Protein AF-A0A016WBT5-F1 (afdb_monomer_lite)

Secondary structure (DSSP, 8-state):
--EEEEE-----TT-TTS-----EEEE--HHHHTTS-GGGGGGGSTTGGGGHHHHHHHHHS--TT-EEEEES-SSTHHHHHHHHTT-SEEEEE-SSEEEE-S-SSEEEE-HHHH-TTHHHH-----TTHHHHHHHHHHHHSPTT-EEEEEEEESS-EEETTTEEEE-HHHHHHHTTTEEEEEEE-TT-SSPPPP-GGGGS---TT---EEEEEEEE-

Organism: NCBI:txid53326

Radius of gyration: 16.95 Å; chains: 1; bounding box: 44×34×42 Å

InterPro domains:
  IPR004951 Protein of unknown function DUF268, Caenorhabditis species [PF03269] (120-216)

pLDDT: mean 82.85, std 17.26, range [31.61, 97.06]

Structure (mmCIF, N/CA/C/O backbone):
data_AF-A0A016WBT5-F1
#
_entry.id   AF-A0A016WBT5-F1
#
loop_
_atom_site.group_PDB
_atom_site.id
_atom_site.type_symbol
_atom_site.label_atom_id
_atom_site.label_alt_id
_atom_site.label_comp_id
_atom_site.label_asym_id
_atom_site.label_entity_id
_atom_site.label_seq_id
_atom_site.pdbx_PDB_ins_code
_atom_site.Cartn_x
_atom_site.Cartn_y
_atom_site.Cartn_z
_atom_site.occupancy
_atom_site.B_iso_or_equiv
_atom_site.auth_seq_id
_atom_site.auth_comp_id
_atom_site.auth_asym_id
_atom_site.auth_atom_id
_atom_site.pdbx_PDB_model_num
ATOM 1 N N . MET A 1 1 ? -7.617 -15.672 12.826 1.00 33.41 1 MET A N 1
ATOM 2 C CA . MET A 1 1 ? -7.181 -14.258 12.904 1.00 33.41 1 MET A CA 1
ATOM 3 C C . MET A 1 1 ? -6.591 -13.924 11.559 1.00 33.41 1 MET A C 1
ATOM 5 O O . MET A 1 1 ? -5.437 -14.266 11.302 1.00 33.41 1 MET A O 1
ATOM 9 N N . ASP A 1 2 ? -7.438 -13.381 10.701 1.00 33.31 2 ASP A N 1
ATOM 10 C CA . ASP A 1 2 ? -7.145 -13.107 9.302 1.00 33.31 2 ASP A CA 1
ATOM 11 C C . ASP A 1 2 ? -6.428 -11.763 9.245 1.00 33.31 2 ASP A C 1
ATOM 13 O O . ASP A 1 2 ? -6.972 -10.735 9.650 1.00 33.31 2 ASP A O 1
ATOM 17 N N . SER A 1 3 ? -5.149 -11.815 8.884 1.00 32.84 3 SER A N 1
ATOM 18 C CA . SER A 1 3 ? -4.259 -10.661 8.881 1.00 32.84 3 SER A CA 1
ATOM 19 C C . SER A 1 3 ? -3.961 -10.261 7.443 1.00 32.84 3 SER A C 1
ATOM 21 O O . SER A 1 3 ? -3.312 -11.038 6.745 1.00 32.84 3 SER A O 1
ATOM 23 N N . SER A 1 4 ? -4.409 -9.082 7.018 1.00 36.75 4 SER A N 1
ATOM 24 C CA . SER A 1 4 ? -4.160 -8.529 5.678 1.00 36.75 4 SER A CA 1
ATOM 25 C C . SER A 1 4 ? -3.314 -7.270 5.808 1.00 36.75 4 SER A C 1
ATOM 27 O O . SER A 1 4 ? -3.677 -6.361 6.547 1.00 36.75 4 SER A O 1
ATOM 29 N N . ILE A 1 5 ? -2.175 -7.200 5.124 1.00 45.28 5 ILE A N 1
ATOM 30 C CA . ILE A 1 5 ? -1.278 -6.037 5.201 1.00 45.28 5 ILE A CA 1
ATOM 31 C C . ILE A 1 5 ? -1.629 -5.088 4.057 1.00 45.28 5 ILE A C 1
ATOM 33 O O . ILE A 1 5 ? -1.684 -5.484 2.896 1.00 45.28 5 ILE A O 1
ATOM 37 N N . ILE A 1 6 ? -1.858 -3.818 4.370 1.00 44.19 6 ILE A N 1
ATOM 38 C CA . ILE A 1 6 ? -2.099 -2.772 3.378 1.00 44.19 6 ILE A CA 1
ATOM 39 C C . ILE A 1 6 ? -0.834 -1.912 3.348 1.00 44.19 6 ILE A C 1
ATOM 41 O O . ILE A 1 6 ? -0.659 -1.034 4.184 1.00 44.19 6 ILE A O 1
ATOM 45 N N . ASN A 1 7 ? 0.089 -2.166 2.417 1.00 40.62 7 ASN A N 1
ATOM 46 C CA . ASN A 1 7 ? 1.290 -1.344 2.260 1.00 40.62 7 ASN A CA 1
ATOM 47 C C . ASN A 1 7 ? 1.080 -0.319 1.148 1.00 40.62 7 ASN A C 1
ATOM 49 O O . ASN A 1 7 ? 1.121 -0.627 -0.043 1.00 40.62 7 ASN A O 1
ATOM 53 N N . ILE A 1 8 ? 0.918 0.941 1.532 1.00 40.56 8 ILE A N 1
ATOM 54 C CA . ILE A 1 8 ? 0.959 2.033 0.569 1.00 40.56 8 ILE A CA 1
ATOM 55 C C . ILE A 1 8 ? 2.270 2.777 0.747 1.00 40.56 8 ILE A C 1
ATOM 57 O O . ILE A 1 8 ? 2.375 3.741 1.489 1.00 40.56 8 ILE A O 1
ATOM 61 N N . ARG A 1 9 ? 3.231 2.299 -0.046 1.00 40.72 9 ARG A N 1
ATOM 62 C CA . ARG A 1 9 ? 4.474 2.942 -0.462 1.00 40.72 9 ARG A CA 1
ATOM 63 C C . ARG A 1 9 ? 5.504 3.199 0.646 1.00 40.72 9 ARG A C 1
ATOM 65 O O . ARG A 1 9 ? 5.318 3.973 1.574 1.00 40.72 9 ARG A O 1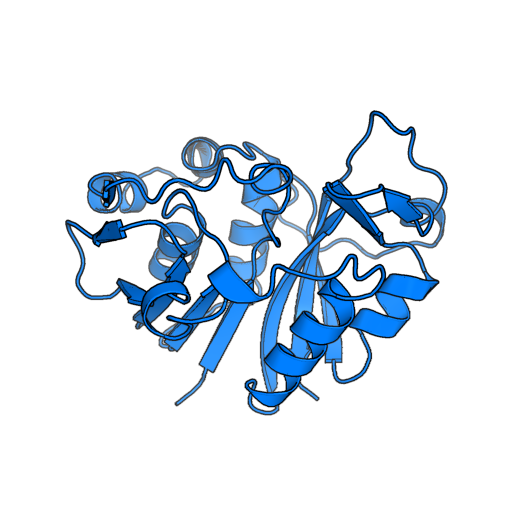
ATOM 72 N N . PHE A 1 10 ? 6.705 2.679 0.393 1.00 37.59 10 PHE A N 1
ATOM 73 C CA . PHE A 1 10 ? 7.953 3.131 1.004 1.00 37.59 10 PHE A CA 1
ATOM 74 C C . PHE A 1 10 ? 8.199 4.618 0.691 1.00 37.59 10 PHE A C 1
ATOM 76 O O . PHE A 1 10 ? 8.726 4.973 -0.367 1.00 37.59 10 PHE A O 1
ATOM 83 N N . LEU A 1 11 ? 7.810 5.501 1.608 1.00 32.09 11 LEU A N 1
ATOM 84 C CA . LEU A 1 11 ? 8.220 6.903 1.631 1.00 32.09 11 LEU A CA 1
ATOM 85 C C . LEU A 1 11 ? 9.720 6.977 1.959 1.00 32.09 11 LEU A C 1
ATOM 87 O O . LEU A 1 11 ? 10.092 7.054 3.119 1.00 32.09 11 LEU A O 1
ATOM 91 N N . PHE A 1 12 ? 10.594 6.965 0.948 1.00 31.61 12 PHE A N 1
ATOM 92 C CA . PHE A 1 12 ? 12.018 7.315 1.119 1.00 31.61 12 PHE A CA 1
ATOM 93 C C . PHE A 1 12 ? 12.337 8.768 0.734 1.00 31.61 12 PHE A C 1
ATOM 95 O O . PHE A 1 12 ? 13.410 9.270 1.057 1.00 31.61 12 PHE A O 1
ATOM 102 N N . GLN A 1 13 ? 11.400 9.492 0.106 1.00 31.97 13 GLN A N 1
ATOM 103 C CA . GLN A 1 13 ? 11.690 10.784 -0.533 1.00 31.97 13 GLN A CA 1
ATOM 104 C C . GLN A 1 13 ? 12.140 11.898 0.436 1.00 31.97 13 GLN A C 1
ATOM 106 O O . GLN A 1 13 ? 12.712 12.891 -0.005 1.00 31.97 13 GLN A O 1
ATOM 111 N N . LYS A 1 14 ? 11.912 11.748 1.747 1.00 35.94 14 LYS A N 1
ATOM 112 C CA . LYS A 1 14 ? 12.205 12.771 2.768 1.00 35.94 14 LYS A CA 1
ATOM 113 C C . LYS A 1 14 ? 13.377 12.422 3.695 1.00 35.94 14 LYS A C 1
ATOM 115 O O . LYS A 1 14 ? 13.725 13.232 4.547 1.00 35.94 14 LYS A O 1
ATOM 120 N N . TYR A 1 15 ? 13.975 11.236 3.541 1.00 45.47 15 TYR A N 1
ATOM 121 C CA . TYR A 1 15 ? 14.910 10.656 4.523 1.00 45.47 15 TYR A CA 1
ATOM 122 C C . TYR A 1 15 ? 16.354 10.532 4.018 1.00 45.47 15 TYR A C 1
ATOM 124 O O . TYR A 1 15 ? 17.194 9.943 4.688 1.00 45.47 15 TYR A O 1
ATOM 132 N N . SER A 1 16 ? 16.648 11.119 2.855 1.00 42.69 16 SER A N 1
ATOM 133 C CA . SER A 1 16 ? 17.923 11.007 2.133 1.00 42.69 16 SER A CA 1
ATOM 134 C C . SER A 1 16 ? 19.129 11.699 2.805 1.00 42.69 16 SER A C 1
ATOM 136 O O . SER A 1 16 ? 20.234 11.580 2.276 1.00 42.69 16 SER A O 1
ATOM 138 N N . ASP A 1 17 ? 18.976 12.453 3.900 1.00 42.41 17 ASP A N 1
ATOM 139 C CA . ASP A 1 17 ? 20.008 13.429 4.300 1.00 42.41 17 ASP A CA 1
ATOM 140 C C . ASP A 1 17 ? 20.138 13.736 5.808 1.00 42.41 17 ASP A C 1
ATOM 142 O O . ASP A 1 17 ? 20.423 14.873 6.180 1.00 42.41 17 ASP A O 1
ATOM 146 N N . ASN A 1 18 ? 19.984 12.755 6.710 1.00 47.97 18 ASN A N 1
ATOM 147 C CA . ASN A 1 18 ? 20.088 12.967 8.173 1.00 47.97 18 ASN A CA 1
ATOM 148 C C . ASN A 1 18 ? 19.086 14.003 8.749 1.00 47.97 18 ASN A C 1
ATOM 150 O O . ASN A 1 18 ? 19.176 14.366 9.921 1.00 47.97 18 ASN A O 1
ATOM 154 N N . ARG A 1 19 ? 18.088 14.458 7.973 1.00 44.72 19 ARG A N 1
ATOM 155 C CA . ARG A 1 19 ? 17.064 15.434 8.407 1.00 44.72 19 ARG A CA 1
ATOM 156 C C . ARG A 1 19 ? 15.806 14.809 9.007 1.00 44.72 19 ARG A C 1
ATOM 158 O O . ARG A 1 19 ? 14.854 15.531 9.311 1.00 44.72 19 ARG A O 1
ATOM 165 N N . ALA A 1 20 ? 15.781 13.489 9.186 1.00 53.72 20 ALA A N 1
ATOM 166 C CA . ALA A 1 20 ? 14.675 12.758 9.800 1.00 53.72 20 ALA A CA 1
ATOM 167 C C . ALA A 1 20 ? 14.592 13.050 11.311 1.00 53.72 20 ALA A C 1
ATOM 169 O O . ALA A 1 20 ? 14.925 12.222 12.157 1.00 53.72 20 ALA A O 1
ATOM 170 N N . VAL A 1 21 ? 14.187 14.266 11.667 1.00 62.44 21 VAL A N 1
ATOM 171 C CA . VAL A 1 21 ? 13.950 14.651 13.056 1.00 62.44 21 VAL A CA 1
ATOM 172 C C . VAL A 1 21 ? 12.563 14.157 13.437 1.00 62.44 21 VAL A C 1
ATOM 174 O O . VAL A 1 21 ? 11.581 14.491 12.769 1.00 62.44 21 VAL A O 1
ATOM 177 N N . ARG A 1 22 ? 12.486 13.350 14.502 1.00 69.44 22 ARG A N 1
ATOM 178 C CA . ARG A 1 22 ? 11.213 12.907 15.079 1.00 69.44 22 ARG A CA 1
ATOM 179 C C . ARG A 1 22 ? 10.402 14.148 15.438 1.00 69.44 22 ARG A C 1
ATOM 181 O O . ARG A 1 22 ? 10.891 15.025 16.148 1.00 69.44 22 ARG A O 1
ATOM 188 N N . LYS A 1 23 ? 9.183 14.230 14.916 1.00 79.19 23 LYS A N 1
ATOM 189 C CA . LYS A 1 23 ? 8.239 15.297 15.240 1.00 79.19 23 LYS A CA 1
ATOM 190 C C . LYS A 1 23 ? 7.003 14.668 15.870 1.00 79.19 23 LYS A C 1
ATOM 192 O O . LYS A 1 23 ? 6.533 13.658 15.343 1.00 79.19 23 LYS A O 1
ATOM 197 N N . PRO A 1 24 ? 6.488 15.245 16.965 1.00 86.44 24 PRO A N 1
ATOM 198 C CA . PRO A 1 24 ? 5.154 14.933 17.439 1.00 86.44 24 PRO A CA 1
ATOM 199 C C . PRO A 1 24 ? 4.124 15.289 16.369 1.00 86.44 24 PRO A C 1
ATOM 201 O O . PRO A 1 24 ? 4.094 16.421 15.880 1.00 86.44 24 PRO A O 1
ATOM 204 N N . VAL A 1 25 ? 3.294 14.319 16.003 1.00 91.06 25 VAL A N 1
ATOM 205 C CA . VAL A 1 25 ? 2.180 14.480 15.068 1.00 91.06 25 VAL A CA 1
ATOM 206 C C . VAL A 1 25 ? 0.915 13.982 15.747 1.00 91.06 25 VAL A C 1
ATOM 208 O O . VAL A 1 25 ? 0.902 12.926 16.373 1.00 91.06 25 VAL A O 1
ATOM 211 N N . VAL A 1 26 ? -0.167 14.744 15.627 1.00 94.38 26 VAL A N 1
ATOM 212 C CA . VAL A 1 26 ? -1.484 14.343 16.127 1.00 94.38 26 VAL A CA 1
ATOM 213 C C . VAL A 1 26 ? -2.383 14.059 14.933 1.00 94.38 26 VAL A C 1
ATOM 215 O O . VAL A 1 26 ? -2.440 14.850 13.994 1.00 94.38 26 VAL A O 1
ATOM 218 N N . TRP A 1 27 ? -3.056 12.915 14.964 1.00 95.56 27 TRP A N 1
ATOM 219 C CA . TRP A 1 27 ? -4.081 12.534 14.002 1.00 95.56 27 TRP A CA 1
ATOM 220 C C . TRP A 1 27 ? -5.460 12.715 14.636 1.00 95.56 27 TRP A C 1
ATOM 222 O O . TRP A 1 27 ? -5.959 11.811 15.304 1.00 95.56 27 TRP A O 1
ATOM 232 N N . ASP A 1 28 ? -6.065 13.883 14.442 1.00 96.12 28 ASP A N 1
ATOM 233 C CA . ASP A 1 28 ? -7.385 14.272 14.962 1.00 96.12 28 ASP A CA 1
ATOM 234 C C . ASP A 1 28 ? -8.480 14.341 13.881 1.00 96.12 28 ASP A C 1
ATOM 236 O O . ASP A 1 28 ? -9.671 14.400 14.183 1.00 96.12 28 ASP A O 1
ATOM 240 N N . GLN A 1 29 ? -8.094 14.229 12.612 1.00 95.88 29 GLN A N 1
ATOM 241 C CA . GLN A 1 29 ? -8.972 14.293 11.446 1.00 95.88 29 GLN A CA 1
ATOM 242 C C . GLN A 1 29 ? -9.756 13.001 11.146 1.00 95.88 29 GLN A C 1
ATOM 244 O O . GLN A 1 29 ? -10.642 13.011 10.292 1.00 95.88 29 GLN A O 1
ATOM 249 N N . ILE A 1 30 ? -9.452 11.885 11.821 1.00 96.38 30 ILE A N 1
ATOM 250 C CA . ILE A 1 30 ? -9.999 10.550 11.503 1.00 96.38 30 ILE A CA 1
ATOM 251 C C . ILE A 1 30 ? -11.530 10.542 11.571 1.00 96.38 30 ILE A C 1
ATOM 253 O O . ILE A 1 30 ? -12.182 10.103 10.626 1.00 96.38 30 ILE A O 1
ATOM 257 N N . THR A 1 31 ? -12.110 11.069 12.653 1.00 96.38 31 THR A N 1
ATOM 258 C CA . THR A 1 31 ? -13.568 11.088 12.865 1.00 96.38 31 THR A CA 1
ATOM 259 C C . THR A 1 31 ? -14.310 11.824 11.752 1.00 96.38 31 THR A C 1
ATOM 261 O O . THR A 1 31 ? -15.389 11.396 11.340 1.00 96.38 31 THR A O 1
ATOM 264 N N . GLU A 1 32 ? -13.736 12.912 11.241 1.00 96.56 32 GLU A N 1
ATOM 265 C CA . GLU A 1 32 ? -14.329 13.679 10.146 1.00 96.56 32 GLU A CA 1
ATOM 266 C C . GLU A 1 32 ? -14.113 12.989 8.798 1.00 96.56 32 GLU A C 1
ATOM 268 O O . GLU A 1 32 ? -15.039 12.895 7.993 1.00 96.56 32 GLU A O 1
ATOM 273 N N . TRP A 1 33 ? -12.935 12.409 8.568 1.00 97.06 33 TRP A N 1
ATOM 274 C CA . TRP A 1 33 ? -12.636 11.669 7.342 1.00 97.06 33 TRP A CA 1
ATOM 275 C C . TRP A 1 33 ? -13.488 10.406 7.174 1.00 97.06 33 TRP A C 1
ATOM 277 O O . TRP A 1 33 ? -13.871 10.078 6.050 1.00 97.06 33 TRP A O 1
ATOM 287 N N . MET A 1 34 ? -13.883 9.752 8.271 1.00 96.69 34 MET A N 1
ATOM 288 C CA . MET A 1 34 ? -14.850 8.646 8.247 1.00 96.69 34 MET A CA 1
ATOM 289 C C . MET A 1 34 ? -16.217 9.058 7.671 1.00 96.69 34 MET A C 1
ATOM 291 O O . MET A 1 34 ? -16.920 8.220 7.105 1.00 96.69 34 MET A O 1
ATOM 295 N N . LYS A 1 35 ? -16.590 10.341 7.777 1.00 96.44 35 LYS A N 1
ATOM 296 C CA . LYS A 1 35 ? -17.874 10.890 7.305 1.00 96.44 35 LYS A CA 1
ATOM 297 C C . LYS A 1 35 ? -17.803 11.467 5.889 1.00 96.44 35 LYS A C 1
ATOM 299 O O . LYS A 1 35 ? -18.842 11.817 5.329 1.00 96.44 35 LYS A O 1
ATOM 304 N N . VAL A 1 36 ? -16.611 11.588 5.299 1.00 96.56 36 VAL A N 1
ATOM 305 C CA . VAL A 1 36 ? -16.434 12.187 3.967 1.00 96.56 36 VAL A CA 1
ATOM 306 C C . VAL A 1 36 ? -17.219 11.378 2.921 1.00 96.56 36 VAL A C 1
ATOM 308 O O . VAL A 1 36 ? -16.997 10.168 2.791 1.00 96.56 36 VAL A O 1
ATOM 311 N N . PRO A 1 37 ? -18.123 12.005 2.142 1.00 95.75 37 PRO A N 1
ATOM 312 C CA . PRO A 1 37 ? -18.835 11.319 1.068 1.00 95.75 37 PRO A CA 1
ATOM 313 C C . PRO A 1 37 ? -17.863 10.708 0.057 1.00 95.75 37 PRO A C 1
ATOM 315 O O . PRO A 1 37 ? -16.847 11.322 -0.259 1.00 95.75 37 PRO A O 1
ATOM 318 N N . GLU A 1 38 ? -18.190 9.539 -0.495 1.00 91.25 38 GLU A N 1
ATOM 319 C CA . GLU A 1 38 ? -17.314 8.796 -1.419 1.00 91.25 38 GLU A CA 1
ATOM 320 C C . GLU A 1 38 ? -16.821 9.647 -2.600 1.00 91.25 38 GLU A C 1
ATOM 322 O O . GLU A 1 38 ? -15.630 9.661 -2.897 1.00 91.25 38 GLU A O 1
ATOM 327 N N . ARG A 1 39 ? -17.698 10.483 -3.177 1.00 91.12 39 ARG A N 1
ATOM 328 C CA . ARG A 1 39 ? -17.356 11.435 -4.254 1.00 91.12 39 ARG A CA 1
ATOM 329 C C . ARG A 1 39 ? -16.229 12.426 -3.920 1.00 91.12 39 ARG A C 1
ATOM 331 O O . ARG A 1 39 ? -15.639 12.995 -4.827 1.00 91.12 39 ARG A O 1
ATOM 338 N N . ASN A 1 40 ? -15.961 12.654 -2.634 1.00 94.31 40 ASN A N 1
ATOM 339 C CA . ASN A 1 40 ? -14.951 13.588 -2.136 1.00 94.31 40 ASN A CA 1
ATOM 340 C C . ASN A 1 40 ? -13.781 12.861 -1.457 1.00 94.31 40 ASN A C 1
ATOM 342 O O . ASN A 1 40 ? -12.910 13.511 -0.879 1.00 94.31 40 ASN A O 1
ATOM 346 N N . LEU A 1 41 ? -13.743 11.528 -1.490 1.00 93.06 41 LEU A N 1
ATOM 347 C CA . LEU A 1 41 ? -12.780 10.751 -0.719 1.00 93.06 41 LEU A CA 1
ATOM 348 C C . LEU A 1 41 ? -11.336 10.945 -1.195 1.00 93.06 41 LEU A C 1
ATOM 350 O O . LEU A 1 41 ? -10.420 10.895 -0.388 1.00 93.06 41 LEU A O 1
ATOM 354 N N . SER A 1 42 ? -11.115 11.302 -2.458 1.00 93.19 42 SER A N 1
ATOM 355 C CA . SER A 1 42 ? -9.784 11.665 -2.962 1.00 93.19 42 SER A CA 1
ATOM 356 C C . SER A 1 42 ? -9.145 12.844 -2.208 1.00 93.19 42 SER A C 1
ATOM 358 O O . SER A 1 42 ? -7.928 12.996 -2.225 1.00 93.19 42 SER A O 1
ATOM 360 N N . SER A 1 43 ? -9.940 13.684 -1.532 1.00 93.81 43 SER A N 1
ATOM 361 C CA . SER A 1 43 ? -9.453 14.881 -0.831 1.00 93.81 43 SER A CA 1
ATOM 362 C C . SER A 1 43 ? -8.735 14.602 0.494 1.00 93.81 43 SER A C 1
ATOM 364 O O . SER A 1 43 ? -8.012 15.472 0.977 1.00 93.81 43 SER A O 1
ATOM 366 N N . ILE A 1 44 ? -8.898 13.409 1.083 1.00 92.88 44 ILE A N 1
ATOM 367 C CA . ILE A 1 44 ? -8.235 13.068 2.356 1.00 92.88 44 ILE A CA 1
ATOM 368 C C . ILE A 1 44 ? -6.768 12.656 2.162 1.00 92.88 44 ILE A C 1
ATOM 370 O O . ILE A 1 44 ? -5.988 12.662 3.112 1.00 92.88 44 ILE A O 1
ATOM 374 N N . SER A 1 45 ? -6.381 12.305 0.934 1.00 90.19 45 SER A N 1
ATOM 375 C CA . SER A 1 45 ? -5.030 11.871 0.591 1.00 90.19 45 SER A CA 1
ATOM 376 C C . SER A 1 45 ? -4.280 12.958 -0.168 1.00 90.19 45 SER A C 1
ATOM 378 O O . SER A 1 45 ? -4.818 13.596 -1.071 1.00 90.19 45 SER A O 1
ATOM 380 N N . HIS A 1 46 ? -2.992 13.125 0.131 1.00 85.12 46 HIS A N 1
ATOM 381 C CA . HIS A 1 46 ? -2.112 13.991 -0.660 1.00 85.12 46 HIS A CA 1
ATOM 382 C C . HIS A 1 46 ? -1.805 13.427 -2.056 1.00 85.12 46 HIS A C 1
ATOM 384 O O . HIS A 1 46 ? -1.246 14.149 -2.875 1.00 85.12 46 HIS A O 1
ATOM 390 N N . TYR A 1 47 ? -2.198 12.179 -2.345 1.00 81.75 47 TYR A N 1
ATOM 391 C CA . TYR A 1 47 ? -2.150 11.589 -3.689 1.00 81.75 47 TYR A CA 1
ATOM 392 C C . TYR A 1 47 ? -3.388 11.916 -4.541 1.00 81.75 47 TYR A C 1
ATOM 394 O O . TYR A 1 47 ? -3.459 11.525 -5.705 1.00 81.75 47 TYR A O 1
ATOM 402 N N . GLY A 1 48 ? -4.371 12.641 -3.994 1.00 87.19 48 GLY A N 1
ATOM 403 C CA . GLY A 1 48 ? -5.540 13.092 -4.742 1.00 87.19 48 GLY A CA 1
ATOM 404 C C . GLY A 1 48 ? -6.295 11.935 -5.397 1.00 87.19 48 GLY A C 1
ATOM 405 O O . GLY A 1 48 ? -6.714 10.992 -4.730 1.00 87.19 48 GLY A O 1
ATOM 406 N N . GLN A 1 49 ? -6.477 12.009 -6.717 1.00 87.56 49 GLN A N 1
ATOM 407 C CA . GLN A 1 49 ? -7.231 11.005 -7.474 1.00 87.56 49 GLN A CA 1
ATOM 408 C C . GLN A 1 49 ? -6.555 9.625 -7.486 1.00 87.56 49 GLN A C 1
ATOM 410 O O . GLN A 1 49 ? -7.257 8.620 -7.524 1.00 87.56 49 GLN A O 1
ATOM 415 N N . ASP A 1 50 ? -5.225 9.553 -7.383 1.00 86.00 50 ASP A N 1
ATOM 416 C CA . ASP A 1 50 ? -4.497 8.274 -7.378 1.00 86.00 50 ASP A CA 1
ATOM 417 C C . ASP A 1 50 ? -4.720 7.474 -6.091 1.00 86.00 50 ASP A C 1
ATOM 419 O O . ASP A 1 50 ? -4.648 6.246 -6.095 1.00 86.00 50 ASP A O 1
ATOM 423 N N . ALA A 1 51 ? -5.091 8.151 -5.002 1.00 88.06 51 ALA A N 1
ATOM 424 C CA . ALA A 1 51 ? -5.470 7.500 -3.752 1.00 88.06 51 ALA A CA 1
ATOM 425 C C . ALA A 1 51 ? -6.706 6.604 -3.902 1.00 88.06 51 ALA A C 1
ATOM 427 O O . ALA A 1 51 ? -6.886 5.660 -3.135 1.00 88.06 51 ALA A O 1
ATOM 428 N N . MET A 1 52 ? -7.563 6.886 -4.885 1.00 93.62 52 MET A N 1
ATOM 429 C CA . MET A 1 52 ? -8.820 6.164 -5.067 1.00 93.62 52 MET A CA 1
ATOM 430 C C . MET A 1 52 ? -8.617 4.737 -5.562 1.00 93.62 52 MET A C 1
ATOM 432 O O . MET A 1 52 ? -9.469 3.894 -5.300 1.00 93.62 52 MET A O 1
ATOM 436 N N . ALA A 1 53 ? -7.460 4.422 -6.149 1.00 94.06 53 ALA A N 1
ATOM 437 C CA . ALA A 1 53 ? -7.080 3.046 -6.444 1.00 94.06 53 ALA A CA 1
ATOM 438 C C . ALA A 1 53 ? -7.151 2.152 -5.191 1.00 94.06 53 ALA A C 1
ATOM 440 O O . ALA A 1 53 ? -7.576 1.005 -5.284 1.00 94.06 53 ALA A O 1
ATOM 441 N N . VAL A 1 54 ? -6.796 2.685 -4.015 1.00 94.38 54 VAL A N 1
ATOM 442 C CA . VAL A 1 54 ? -6.868 1.978 -2.724 1.00 94.38 54 VAL A CA 1
ATOM 443 C C . VAL A 1 54 ? -8.309 1.745 -2.311 1.00 94.38 54 VAL A C 1
ATOM 445 O O . VAL A 1 54 ? -8.665 0.634 -1.934 1.00 94.38 54 VAL A O 1
ATOM 448 N N . HIS A 1 55 ? -9.144 2.777 -2.415 1.00 94.56 55 HIS A N 1
ATOM 449 C CA . HIS A 1 55 ? -10.566 2.679 -2.104 1.00 94.56 55 HIS A CA 1
ATOM 450 C C . HIS A 1 55 ? -11.259 1.611 -2.958 1.00 94.56 55 HIS A C 1
ATOM 452 O O . HIS A 1 55 ? -11.912 0.728 -2.410 1.00 94.56 55 HIS A O 1
ATOM 458 N N . TYR A 1 56 ? -11.057 1.638 -4.276 1.00 96.62 56 TYR A N 1
ATOM 459 C CA . TYR A 1 56 ? -11.664 0.665 -5.186 1.00 96.62 56 TYR A CA 1
ATOM 460 C C . TYR A 1 56 ? -11.111 -0.750 -4.988 1.00 96.62 56 TYR A C 1
ATOM 462 O O . TYR A 1 56 ? -11.878 -1.709 -4.953 1.00 96.62 56 TYR A O 1
ATOM 470 N N . ALA A 1 57 ? -9.804 -0.890 -4.752 1.00 96.56 57 ALA A N 1
ATOM 471 C CA . ALA A 1 57 ? -9.221 -2.184 -4.413 1.00 96.56 57 ALA A CA 1
ATOM 472 C C . ALA A 1 57 ? -9.814 -2.769 -3.126 1.00 96.56 57 ALA A C 1
ATOM 474 O O . ALA A 1 57 ? -10.077 -3.964 -3.074 1.00 96.56 57 ALA A O 1
ATOM 475 N N . LEU A 1 58 ? -10.052 -1.943 -2.105 1.00 95.44 58 LEU A N 1
ATOM 476 C CA . LEU A 1 58 ? -10.697 -2.380 -0.869 1.00 95.44 58 LEU A CA 1
ATOM 477 C C . LEU A 1 58 ? -12.187 -2.691 -1.076 1.00 95.44 58 LEU A C 1
ATOM 479 O O . LEU A 1 58 ? -12.720 -3.559 -0.398 1.00 95.44 58 LEU A O 1
ATOM 483 N N . GLN A 1 59 ? -12.890 -2.023 -1.994 1.00 95.19 59 GLN A N 1
ATOM 484 C CA . GLN A 1 59 ? -14.277 -2.383 -2.318 1.00 95.19 59 GLN A CA 1
ATOM 485 C C . GLN A 1 59 ? -14.376 -3.781 -2.940 1.00 95.19 59 GLN A C 1
ATOM 487 O O . GLN A 1 59 ? -15.214 -4.573 -2.512 1.00 95.19 59 GLN A O 1
ATOM 492 N N . ASP A 1 60 ? -13.501 -4.096 -3.895 1.00 96.88 60 ASP A N 1
ATOM 493 C CA . ASP A 1 60 ? -13.510 -5.391 -4.586 1.00 96.88 60 ASP A CA 1
ATOM 494 C C . ASP A 1 60 ? -12.867 -6.512 -3.754 1.00 96.88 60 ASP A C 1
ATOM 496 O O . ASP A 1 60 ? -13.255 -7.679 -3.853 1.00 96.88 60 ASP A O 1
ATOM 500 N N . TYR A 1 61 ? -11.902 -6.162 -2.902 1.00 95.25 61 TYR A N 1
ATOM 501 C CA . TYR A 1 61 ? -11.195 -7.076 -2.011 1.00 95.25 61 TYR A CA 1
ATOM 502 C C . TYR A 1 61 ? -11.309 -6.578 -0.562 1.00 95.25 61 TYR A C 1
ATOM 504 O O . TYR A 1 61 ? -10.385 -5.978 -0.016 1.00 95.25 61 TYR A O 1
ATOM 512 N N . PRO A 1 62 ? -12.454 -6.789 0.100 1.00 91.81 62 PRO A N 1
ATOM 513 C CA . PRO A 1 62 ? -12.686 -6.172 1.391 1.00 91.81 62 PRO A CA 1
ATOM 514 C C . PRO A 1 62 ? -11.840 -6.761 2.517 1.00 91.81 62 PRO A C 1
ATOM 516 O O . PRO A 1 62 ? -11.534 -7.954 2.556 1.00 91.81 62 PRO A O 1
ATOM 519 N N . VAL A 1 63 ? -11.506 -5.907 3.485 1.00 91.00 63 VAL A N 1
ATOM 520 C CA . VAL A 1 63 ? -10.738 -6.255 4.698 1.00 91.00 63 VAL A CA 1
ATOM 521 C C . VAL A 1 63 ? -11.632 -6.348 5.937 1.00 91.00 63 VAL A C 1
ATOM 523 O O . VAL A 1 63 ? -11.206 -6.104 7.067 1.00 91.00 63 VAL A O 1
ATOM 526 N N . THR A 1 64 ? -12.902 -6.693 5.729 1.00 93.38 64 THR A N 1
ATOM 527 C CA . THR A 1 64 ? -13.917 -6.732 6.781 1.00 93.38 64 THR A CA 1
ATOM 528 C C . THR A 1 64 ? -13.525 -7.683 7.913 1.00 93.38 64 THR A C 1
ATOM 530 O O . THR A 1 64 ? -13.225 -8.854 7.692 1.00 93.38 64 THR A O 1
ATOM 533 N N . ASN A 1 65 ? -13.558 -7.172 9.144 1.00 93.12 65 ASN A N 1
ATOM 534 C CA . ASN A 1 65 ? -13.191 -7.859 10.382 1.00 93.12 65 ASN A CA 1
ATOM 535 C C . ASN A 1 65 ? -11.730 -8.366 10.437 1.00 93.12 65 ASN A C 1
ATOM 537 O O . ASN A 1 65 ? -11.390 -9.193 11.286 1.00 93.12 65 ASN A O 1
ATOM 541 N N . MET A 1 66 ? -10.857 -7.872 9.555 1.00 91.69 66 MET A N 1
ATOM 542 C CA . MET A 1 66 ? -9.440 -8.241 9.528 1.00 91.69 66 MET A CA 1
ATOM 543 C C . MET A 1 66 ? -8.600 -7.294 10.385 1.00 91.69 66 MET A C 1
ATOM 545 O O . MET A 1 66 ? -8.925 -6.113 10.531 1.00 91.69 66 MET A O 1
ATOM 549 N N . THR A 1 67 ? -7.498 -7.817 10.922 1.00 90.44 67 THR A N 1
ATOM 550 C CA . THR A 1 67 ? -6.440 -6.995 11.523 1.00 90.44 67 THR A CA 1
ATOM 551 C C . THR A 1 67 ? -5.377 -6.737 10.466 1.00 90.44 67 THR A C 1
ATOM 553 O O . THR A 1 67 ? -4.903 -7.677 9.832 1.00 90.44 67 THR A O 1
ATOM 556 N N . GLY A 1 68 ? -4.993 -5.484 10.260 1.00 88.88 68 GLY A N 1
ATOM 557 C CA . GLY A 1 68 ? -4.021 -5.127 9.236 1.00 88.88 68 GLY A CA 1
ATOM 558 C C . GLY A 1 68 ? -2.821 -4.362 9.748 1.00 88.88 68 GLY A C 1
ATOM 559 O O . GLY A 1 68 ? -2.797 -3.892 10.881 1.00 88.88 68 GLY A O 1
ATOM 560 N N . ILE A 1 69 ? -1.817 -4.248 8.885 1.00 90.81 69 ILE A N 1
ATOM 561 C CA . ILE A 1 69 ? -0.645 -3.400 9.105 1.00 90.81 69 ILE A CA 1
ATOM 562 C C . ILE A 1 69 ? -0.573 -2.399 7.954 1.00 90.81 69 ILE A C 1
ATOM 564 O O . ILE A 1 69 ? -0.691 -2.803 6.796 1.00 90.81 69 ILE A O 1
ATOM 568 N N . VAL A 1 70 ? -0.369 -1.123 8.275 1.00 90.50 70 VAL A N 1
ATOM 569 C CA . VAL A 1 70 ? -0.069 -0.042 7.334 1.00 90.50 70 VAL A CA 1
ATOM 570 C C . VAL A 1 70 ? 1.377 0.388 7.533 1.00 90.50 70 VAL A C 1
ATOM 572 O O . VAL A 1 70 ? 1.814 0.644 8.650 1.00 90.50 70 VAL A O 1
ATOM 575 N N . LEU A 1 71 ? 2.151 0.435 6.453 1.00 85.31 71 LEU A N 1
ATOM 576 C CA . LEU A 1 71 ? 3.574 0.772 6.504 1.00 85.31 71 LEU A CA 1
ATOM 577 C C . LEU A 1 71 ? 3.796 2.152 5.889 1.00 85.31 71 LEU A C 1
ATOM 579 O O . LEU A 1 71 ? 3.477 2.337 4.719 1.00 85.31 71 LEU A O 1
ATOM 583 N N . GLY A 1 72 ? 4.366 3.083 6.661 1.00 75.75 72 GLY A N 1
ATOM 584 C CA . GLY A 1 72 ? 4.765 4.406 6.177 1.00 75.75 72 GLY A CA 1
ATOM 585 C C . GLY A 1 72 ? 3.581 5.318 5.860 1.00 75.75 72 GLY A C 1
ATOM 586 O O . GLY A 1 72 ? 3.302 5.605 4.700 1.00 75.75 72 GLY A O 1
ATOM 587 N N . SER A 1 73 ? 2.898 5.810 6.893 1.00 81.88 73 SER A N 1
ATOM 588 C CA . SER A 1 73 ? 1.735 6.686 6.746 1.00 81.88 73 SER A CA 1
ATOM 589 C C . SER A 1 73 ? 1.992 8.012 7.464 1.00 81.88 73 SER A C 1
ATOM 591 O O . SER A 1 73 ? 2.013 8.064 8.688 1.00 81.88 73 SER A O 1
ATOM 593 N N . GLU A 1 74 ? 2.186 9.109 6.718 1.00 83.06 74 GLU A N 1
ATOM 594 C CA . GLU A 1 74 ? 2.316 10.459 7.311 1.00 83.06 74 GLU A CA 1
ATOM 595 C C . GLU A 1 74 ? 0.954 11.010 7.791 1.00 83.06 74 GLU A C 1
ATOM 597 O O . GLU A 1 74 ? 0.888 11.869 8.675 1.00 83.06 74 GLU A O 1
ATOM 602 N N . LYS A 1 75 ? -0.149 10.526 7.202 1.00 90.06 75 LYS A N 1
ATOM 603 C CA . LYS A 1 75 ? -1.539 10.904 7.500 1.00 90.06 75 LYS A CA 1
ATOM 604 C C . LYS A 1 75 ? -2.444 9.670 7.380 1.00 90.06 75 LYS A C 1
ATOM 606 O O . LYS A 1 75 ? -2.246 8.919 6.432 1.00 90.06 75 LYS A O 1
ATOM 611 N N . PRO A 1 76 ? -3.514 9.540 8.188 1.00 94.38 76 PRO A N 1
ATOM 612 C CA . PRO A 1 76 ? -4.322 8.326 8.332 1.00 94.38 76 PRO A CA 1
ATOM 613 C C . PRO A 1 76 ? -5.293 8.052 7.167 1.00 94.38 76 PRO A C 1
ATOM 615 O O . PRO A 1 76 ? -6.427 7.632 7.382 1.00 94.38 76 PRO A O 1
ATOM 618 N N . TRP A 1 77 ? -4.944 8.382 5.924 1.00 93.94 77 TRP A N 1
ATOM 619 C CA . TRP A 1 77 ? -5.897 8.297 4.812 1.00 93.94 77 TRP A CA 1
ATOM 620 C C . TRP A 1 77 ? -6.142 6.846 4.381 1.00 93.94 77 TRP A C 1
ATOM 622 O O . TRP A 1 77 ? -7.279 6.476 4.094 1.00 93.94 77 TRP A O 1
ATOM 632 N N . VAL A 1 78 ? -5.096 6.017 4.407 1.00 94.00 78 VAL A N 1
ATOM 633 C CA . VAL A 1 78 ? -5.177 4.571 4.162 1.00 94.00 78 VAL A CA 1
ATOM 634 C C . VAL A 1 78 ? -5.958 3.896 5.271 1.00 94.00 78 VAL A C 1
ATOM 636 O O . VAL A 1 78 ? -6.847 3.087 5.017 1.00 94.00 78 VAL A O 1
ATOM 639 N N . GLU A 1 79 ? -5.631 4.255 6.508 1.00 95.25 79 GLU A N 1
ATOM 640 C CA . GLU A 1 79 ? -6.249 3.716 7.701 1.00 95.25 79 GLU A CA 1
ATOM 641 C C . GLU A 1 79 ? -7.743 4.018 7.701 1.00 95.25 79 GLU A C 1
ATOM 643 O O . GLU A 1 79 ? -8.553 3.122 7.921 1.00 95.25 79 GLU A O 1
ATOM 648 N N . VAL A 1 80 ? -8.128 5.251 7.360 1.00 96.12 80 VAL A N 1
ATOM 649 C CA . VAL A 1 80 ? -9.535 5.618 7.183 1.00 96.12 80 VAL A CA 1
ATOM 650 C C . VAL A 1 80 ? -10.185 4.799 6.069 1.00 96.12 80 VAL A C 1
ATOM 652 O O . VAL A 1 80 ? -11.267 4.263 6.293 1.00 96.12 80 VAL A O 1
ATOM 655 N N . MET A 1 81 ? -9.564 4.654 4.893 1.00 95.06 81 MET A N 1
ATOM 656 C CA . MET A 1 81 ? -10.136 3.837 3.810 1.00 95.06 81 MET A CA 1
ATOM 657 C C . MET A 1 81 ? -10.359 2.380 4.246 1.00 95.06 81 MET A C 1
ATOM 659 O O . MET A 1 81 ? -11.427 1.822 3.998 1.00 95.06 81 MET A O 1
ATOM 663 N N . ALA A 1 82 ? -9.403 1.790 4.962 1.00 95.62 82 ALA A N 1
ATOM 664 C CA . ALA A 1 82 ? -9.501 0.431 5.484 1.00 95.62 82 ALA A CA 1
ATOM 665 C C . ALA A 1 82 ? -10.574 0.290 6.579 1.00 95.62 82 ALA A C 1
ATOM 667 O O . ALA A 1 82 ? -11.376 -0.644 6.531 1.00 95.62 82 ALA A O 1
ATOM 668 N N . LEU A 1 83 ? -10.658 1.232 7.527 1.00 95.94 83 LEU A N 1
ATOM 669 C CA . LEU A 1 83 ? -11.705 1.247 8.558 1.00 95.94 83 LEU A CA 1
ATOM 670 C C . LEU A 1 83 ? -13.103 1.405 7.948 1.00 95.94 83 LEU A C 1
ATOM 672 O O . LEU A 1 83 ? -14.032 0.710 8.352 1.00 95.94 83 LEU A O 1
ATOM 676 N N . ARG A 1 84 ? -13.265 2.271 6.939 1.00 95.12 84 ARG A N 1
ATOM 677 C CA . ARG A 1 84 ? -14.532 2.411 6.197 1.00 95.12 84 ARG A CA 1
ATOM 678 C C . ARG A 1 84 ? -14.926 1.132 5.463 1.00 95.12 84 ARG A C 1
ATOM 680 O O . ARG A 1 84 ? -16.111 0.903 5.250 1.00 95.12 84 ARG A O 1
ATOM 687 N N . ASN A 1 85 ? -13.946 0.305 5.111 1.00 94.38 85 ASN A N 1
ATOM 688 C CA . ASN A 1 85 ? -14.138 -1.004 4.500 1.00 94.38 85 ASN A CA 1
ATOM 689 C C . ASN A 1 85 ? -14.281 -2.149 5.538 1.00 94.38 85 ASN A C 1
ATOM 691 O O . ASN A 1 85 ? -14.352 -3.333 5.205 1.00 94.38 85 ASN A O 1
ATOM 695 N N . GLY A 1 86 ? -14.380 -1.798 6.823 1.00 94.44 86 GLY A N 1
ATOM 696 C CA . GLY A 1 86 ? -14.691 -2.728 7.902 1.00 94.44 86 GLY A CA 1
ATOM 697 C C . GLY A 1 86 ? -13.480 -3.400 8.541 1.00 94.44 86 GLY A C 1
ATOM 698 O O . GLY A 1 86 ? -13.672 -4.403 9.226 1.00 94.44 86 GLY A O 1
ATOM 699 N N . ALA A 1 87 ? -12.257 -2.893 8.342 1.00 95.19 87 ALA A N 1
ATOM 700 C CA . ALA A 1 87 ? -11.098 -3.353 9.110 1.00 95.19 87 ALA A CA 1
ATOM 701 C C . ALA A 1 87 ? -11.383 -3.270 10.618 1.00 95.19 87 ALA A C 1
ATOM 703 O O . ALA A 1 87 ? -11.909 -2.270 11.103 1.00 95.19 87 ALA A O 1
ATOM 704 N N . LYS A 1 88 ? -11.027 -4.325 11.356 1.00 95.12 88 LYS A N 1
ATOM 705 C CA . LYS A 1 88 ? -11.247 -4.410 12.807 1.00 95.12 88 LYS A CA 1
ATOM 706 C C . LYS A 1 88 ? -10.209 -3.607 13.583 1.00 95.12 88 LYS A C 1
ATOM 708 O O . LYS A 1 88 ? -10.524 -2.972 14.583 1.00 95.12 88 LYS A O 1
ATOM 713 N N . GLU A 1 89 ? -8.957 -3.718 13.158 1.00 95.19 89 GLU A N 1
ATOM 714 C CA . GLU A 1 89 ? -7.809 -3.113 13.823 1.00 95.19 89 GLU A CA 1
ATOM 715 C C . GLU A 1 89 ? -6.686 -2.911 12.808 1.00 95.19 89 GLU A C 1
ATOM 717 O O . GLU A 1 89 ? -6.487 -3.744 11.923 1.00 95.19 89 GLU A O 1
ATOM 722 N N . LEU A 1 90 ? -5.944 -1.817 12.930 1.00 94.06 90 LEU A N 1
ATOM 723 C CA . LEU A 1 90 ? -4.824 -1.480 12.065 1.00 94.06 90 LEU A CA 1
ATOM 724 C C . LEU A 1 90 ? -3.610 -1.104 12.909 1.00 94.06 90 LEU A C 1
ATOM 726 O O . LEU A 1 90 ? -3.707 -0.302 13.832 1.00 94.06 90 LEU A O 1
ATOM 730 N N . TRP A 1 91 ? -2.458 -1.652 12.550 1.00 92.06 91 TRP A N 1
ATOM 731 C CA . TRP A 1 91 ? -1.164 -1.274 13.098 1.00 92.06 91 TRP A CA 1
ATOM 732 C C . TRP A 1 91 ? -0.428 -0.414 12.084 1.00 92.06 91 TRP A C 1
ATOM 734 O O . TRP A 1 91 ? -0.061 -0.906 11.021 1.00 92.06 91 TRP A O 1
ATOM 744 N N . THR A 1 92 ? -0.181 0.850 12.393 1.00 91.06 92 THR A N 1
ATOM 745 C CA . THR A 1 92 ? 0.605 1.722 11.521 1.00 91.06 92 THR A CA 1
ATOM 746 C C . THR A 1 92 ? 2.049 1.763 11.997 1.00 91.06 92 THR A C 1
ATOM 748 O O . THR A 1 92 ? 2.329 2.162 13.127 1.00 91.06 92 THR A O 1
ATOM 751 N N . VAL A 1 93 ? 2.977 1.375 11.123 1.00 86.81 93 VAL A N 1
ATOM 752 C CA . VAL A 1 93 ? 4.418 1.509 11.350 1.00 86.81 93 VAL A CA 1
ATOM 753 C C . VAL A 1 93 ? 4.876 2.855 10.806 1.00 86.81 93 VAL A C 1
ATOM 755 O O . VAL A 1 93 ? 4.903 3.065 9.592 1.00 86.81 93 VAL A O 1
ATOM 758 N N . GLU A 1 94 ? 5.234 3.760 11.711 1.00 82.69 94 GLU A N 1
ATOM 759 C CA . GLU A 1 94 ? 5.609 5.141 11.400 1.00 82.69 94 GLU A CA 1
ATOM 760 C C . GLU A 1 94 ? 6.674 5.632 12.390 1.00 82.69 94 GLU A C 1
ATOM 762 O O . GLU A 1 94 ? 6.597 5.371 13.590 1.00 82.69 94 GLU A O 1
ATOM 767 N N . TYR A 1 95 ? 7.702 6.323 11.893 1.00 76.12 95 TYR A N 1
ATOM 768 C CA . TYR A 1 95 ? 8.845 6.748 12.711 1.00 76.12 95 TYR A CA 1
ATOM 769 C C . TYR A 1 95 ? 8.570 8.045 13.495 1.00 76.12 95 TYR A C 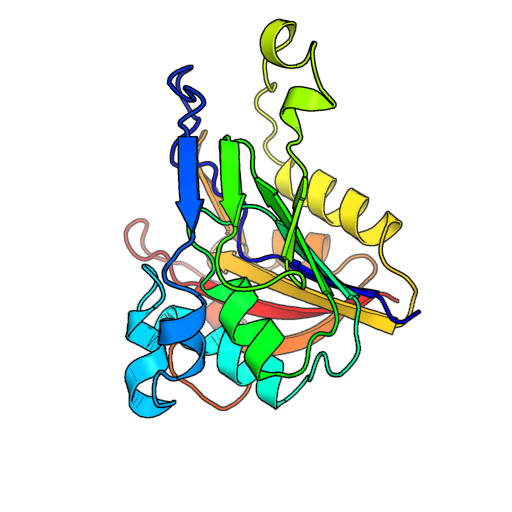1
ATOM 771 O O . TYR A 1 95 ? 9.256 8.323 14.485 1.00 76.12 95 TYR A O 1
ATOM 779 N N . GLN A 1 96 ? 7.592 8.853 13.074 1.00 82.06 96 GLN A N 1
ATOM 780 C CA . GLN A 1 96 ? 7.140 10.025 13.826 1.00 82.06 96 GLN A CA 1
ATOM 781 C C . GLN A 1 96 ? 6.496 9.631 15.161 1.00 82.06 96 GLN A C 1
ATOM 783 O O . GLN A 1 96 ? 6.063 8.500 15.381 1.00 82.06 96 GLN A O 1
ATOM 788 N N . GLU A 1 97 ? 6.475 10.573 16.104 1.00 85.69 97 GLU A N 1
ATOM 789 C CA . GLU A 1 97 ? 5.762 10.382 17.366 1.00 85.69 97 GLU A CA 1
ATOM 790 C C . GLU A 1 97 ? 4.283 10.687 17.148 1.00 85.69 97 GLU A C 1
ATOM 792 O O . GLU A 1 97 ? 3.831 11.819 17.318 1.00 85.69 97 GLU A O 1
ATOM 797 N N . THR A 1 98 ? 3.548 9.681 16.684 1.00 90.38 98 THR A N 1
ATOM 798 C CA . THR A 1 98 ? 2.167 9.851 16.238 1.00 90.38 98 THR A CA 1
ATOM 799 C C . THR A 1 98 ? 1.183 9.517 17.353 1.00 90.38 98 THR A C 1
ATOM 801 O O . THR A 1 98 ? 1.163 8.400 17.867 1.00 90.38 98 THR A O 1
ATOM 804 N N . LYS A 1 99 ? 0.317 10.474 17.695 1.00 93.44 99 LYS A N 1
ATOM 805 C CA . LYS A 1 99 ? -0.817 10.280 18.604 1.00 93.44 99 LYS A CA 1
ATOM 806 C C . LYS A 1 99 ? -2.119 10.213 17.814 1.00 93.44 99 LYS A C 1
ATOM 808 O O . LYS A 1 99 ? -2.495 11.179 17.152 1.00 93.44 99 LYS A O 1
ATOM 813 N N . VAL A 1 100 ? -2.837 9.103 17.944 1.00 95.69 100 VAL A N 1
ATOM 814 C CA . VAL A 1 100 ? -4.155 8.904 17.328 1.00 95.69 100 VAL A CA 1
ATOM 815 C C . VAL A 1 100 ? -5.249 9.448 18.245 1.00 95.69 100 VAL A C 1
ATOM 817 O O . VAL A 1 100 ? -5.244 9.193 19.449 1.00 95.69 100 VAL A O 1
ATOM 820 N N . VAL A 1 101 ? -6.194 10.201 17.682 1.00 95.19 101 VAL A N 1
ATOM 821 C CA . VAL A 1 101 ? -7.361 10.744 18.385 1.00 95.19 101 VAL A CA 1
ATOM 822 C C . VAL A 1 101 ? -8.637 10.333 17.646 1.00 95.19 101 VAL A C 1
ATOM 824 O O . VAL A 1 101 ? -8.691 10.311 16.419 1.00 95.19 101 VAL A O 1
ATOM 827 N N . GLY A 1 102 ? -9.686 9.999 18.403 1.00 92.38 102 GLY A N 1
ATOM 828 C CA . GLY A 1 102 ? -11.013 9.682 17.859 1.00 92.38 102 GLY A CA 1
ATOM 829 C C . GLY A 1 102 ? -11.263 8.204 17.539 1.00 92.38 102 GLY A C 1
ATOM 830 O O . GLY A 1 102 ? -12.389 7.846 17.208 1.00 92.38 102 GLY A O 1
ATOM 831 N N . THR A 1 103 ? -10.264 7.326 17.674 1.00 94.12 103 THR A N 1
ATOM 832 C CA . THR A 1 103 ? -10.435 5.873 17.519 1.00 94.12 103 THR A CA 1
ATOM 833 C C . THR A 1 103 ? -9.401 5.096 18.332 1.00 94.12 103 THR A C 1
ATOM 835 O O . THR A 1 103 ? -8.273 5.554 18.491 1.00 94.12 103 THR A O 1
ATOM 838 N N . ASN A 1 104 ? -9.780 3.899 18.789 1.00 95.38 104 ASN A N 1
ATOM 839 C CA . ASN A 1 104 ? -8.877 2.919 19.409 1.00 95.38 104 ASN A CA 1
ATOM 840 C C . ASN A 1 104 ? -8.543 1.753 18.460 1.00 95.38 104 ASN A C 1
ATOM 842 O O . ASN A 1 104 ? -7.871 0.812 18.859 1.00 95.38 104 ASN A O 1
ATOM 846 N N . GLN A 1 105 ? -9.041 1.790 17.218 1.00 95.88 105 GLN A N 1
ATOM 847 C CA . GLN A 1 105 ? -8.820 0.735 16.220 1.00 95.88 105 GLN A CA 1
ATOM 848 C C . GLN A 1 105 ? -7.491 0.897 15.469 1.00 95.88 105 GLN A C 1
ATOM 850 O O . GLN A 1 105 ? -7.145 0.032 14.674 1.00 95.88 105 GLN A O 1
ATOM 855 N N . ILE A 1 106 ? -6.768 2.004 15.673 1.00 95.50 106 ILE A N 1
ATOM 856 C CA . ILE A 1 106 ? -5.456 2.244 15.064 1.00 95.50 106 ILE A CA 1
ATOM 857 C C . ILE A 1 106 ? -4.416 2.291 16.176 1.00 95.50 106 ILE A C 1
ATOM 859 O O . ILE A 1 106 ? -4.508 3.117 17.085 1.00 95.50 106 ILE A O 1
ATOM 863 N N . LEU A 1 107 ? -3.420 1.421 16.073 1.00 93.56 107 LEU A N 1
ATOM 864 C CA . LEU A 1 107 ? -2.275 1.338 16.967 1.00 93.56 107 LEU A CA 1
ATOM 865 C C . LEU A 1 107 ? -1.027 1.782 16.207 1.00 93.56 107 LEU A C 1
ATOM 867 O O . LEU A 1 107 ? -0.817 1.381 15.066 1.00 93.56 107 LEU A O 1
ATOM 871 N N . ILE A 1 108 ? -0.198 2.619 16.826 1.00 91.06 108 ILE A N 1
ATOM 872 C CA . ILE A 1 108 ? 1.053 3.083 16.220 1.00 91.06 108 ILE A CA 1
ATOM 873 C C . ILE A 1 108 ? 2.203 2.240 16.759 1.00 91.06 108 ILE A C 1
ATOM 875 O O . ILE A 1 108 ? 2.368 2.112 17.971 1.00 91.06 108 ILE A O 1
ATOM 879 N N . PHE A 1 109 ? 3.022 1.704 15.859 1.00 85.69 109 PHE A N 1
ATOM 880 C CA . PHE A 1 109 ? 4.298 1.085 16.185 1.00 85.69 109 PHE A CA 1
ATOM 881 C C . PHE A 1 109 ? 5.432 1.972 15.674 1.00 85.69 109 PHE A C 1
ATOM 883 O O . PHE A 1 109 ? 5.542 2.215 14.471 1.00 85.69 109 PHE A O 1
ATOM 890 N N . ASN A 1 110 ? 6.287 2.447 16.581 1.00 80.44 110 ASN A N 1
ATOM 891 C CA . ASN A 1 110 ? 7.441 3.252 16.208 1.00 80.44 110 ASN A CA 1
ATOM 892 C C . ASN A 1 110 ? 8.681 2.357 16.025 1.00 80.44 110 ASN A C 1
ATOM 894 O O . ASN A 1 110 ? 9.221 1.844 17.007 1.00 80.44 110 ASN A O 1
ATOM 898 N N . PRO A 1 111 ? 9.183 2.171 14.790 1.00 71.81 111 PRO A N 1
ATOM 899 C CA . PRO A 1 111 ? 10.308 1.278 14.550 1.00 71.81 111 PRO A CA 1
ATOM 900 C C . PRO A 1 111 ? 11.631 1.818 15.110 1.00 71.81 111 PRO A C 1
ATOM 902 O O . PRO A 1 111 ? 12.533 1.025 15.355 1.00 71.81 111 PRO A O 1
ATOM 905 N N . ILE A 1 112 ? 11.770 3.133 15.344 1.00 67.62 112 ILE A N 1
ATOM 906 C CA . ILE A 1 112 ? 12.991 3.708 15.938 1.00 67.62 112 ILE A CA 1
ATOM 907 C C . ILE A 1 112 ? 13.095 3.336 17.418 1.00 67.62 112 ILE A C 1
ATOM 909 O O . ILE A 1 112 ? 14.194 3.056 17.883 1.00 67.62 112 ILE A O 1
ATOM 913 N N . GLU A 1 113 ? 11.973 3.298 18.139 1.00 63.59 113 GLU A N 1
ATOM 914 C CA . GLU A 1 113 ? 11.948 2.838 19.537 1.00 63.59 113 GLU A CA 1
ATOM 915 C C . GLU A 1 113 ? 12.357 1.366 19.650 1.00 63.59 113 GLU A C 1
ATOM 917 O O . GLU A 1 113 ? 13.003 0.975 20.611 1.00 63.59 113 GLU A O 1
ATOM 922 N N . PHE A 1 114 ? 12.045 0.553 18.638 1.00 61.34 114 PHE A N 1
ATOM 923 C CA . PHE A 1 114 ? 12.502 -0.834 18.570 1.00 61.34 114 PHE A CA 1
ATOM 924 C C . PHE A 1 114 ? 13.968 -0.959 18.123 1.00 61.34 114 PHE A C 1
ATOM 926 O O . PHE A 1 114 ? 14.694 -1.851 18.559 1.00 61.34 114 PHE A O 1
ATOM 933 N N . ALA A 1 115 ? 14.416 -0.067 17.240 1.00 62.75 115 ALA A N 1
ATOM 934 C CA . ALA A 1 115 ? 15.738 -0.087 16.633 1.00 62.75 115 ALA A CA 1
ATOM 935 C C . ALA A 1 115 ? 16.652 0.991 17.237 1.00 62.75 115 ALA A C 1
ATOM 937 O O . ALA A 1 115 ? 17.280 1.748 16.494 1.00 62.75 115 ALA A O 1
ATOM 938 N N . GLU A 1 116 ? 16.758 1.047 18.571 1.00 57.16 116 GLU A N 1
ATOM 939 C CA . GLU A 1 116 ? 17.475 2.096 19.329 1.00 57.16 116 GLU A CA 1
ATOM 940 C C . GLU A 1 116 ? 18.923 2.344 18.852 1.00 57.16 116 GLU A C 1
ATOM 942 O O . GLU A 1 116 ? 19.482 3.414 19.078 1.00 57.16 116 GLU A O 1
ATOM 947 N N . ARG A 1 117 ? 19.514 1.393 18.115 1.00 52.41 117 ARG A N 1
ATOM 948 C CA . ARG A 1 117 ? 20.875 1.460 17.559 1.00 52.41 117 ARG A CA 1
ATOM 949 C C . ARG A 1 117 ? 20.963 1.721 16.052 1.00 52.41 117 ARG A C 1
ATOM 951 O O . ARG A 1 117 ? 22.060 1.880 15.534 1.00 52.41 117 ARG A O 1
ATOM 958 N N . TRP A 1 118 ? 19.853 1.794 15.314 1.00 52.56 118 TRP A N 1
ATOM 959 C CA . TRP A 1 118 ? 19.874 1.965 13.848 1.00 52.56 118 TRP A CA 1
ATOM 960 C C . TRP A 1 118 ? 20.564 3.261 13.406 1.00 52.56 118 TRP A C 1
ATOM 962 O O . TRP A 1 118 ? 21.273 3.292 12.401 1.00 52.56 118 TRP A O 1
ATOM 972 N N . LYS A 1 119 ? 20.414 4.328 14.200 1.00 51.44 119 LYS A N 1
ATOM 973 C CA . LYS A 1 119 ? 21.062 5.624 13.948 1.00 51.44 119 LYS A CA 1
ATOM 974 C C . LYS A 1 119 ? 22.593 5.550 13.965 1.00 51.44 119 LYS A C 1
ATOM 976 O O . LYS A 1 119 ? 23.226 6.413 13.370 1.00 51.44 119 LYS A O 1
ATOM 981 N N . GLU A 1 120 ? 23.178 4.544 14.618 1.00 53.34 120 GLU A N 1
ATOM 982 C CA . GLU A 1 120 ? 24.634 4.362 14.704 1.00 53.34 120 GLU A CA 1
ATOM 983 C C . GLU A 1 120 ? 25.225 3.729 13.438 1.00 53.34 120 GLU A C 1
ATOM 985 O O . GLU A 1 120 ? 26.404 3.922 13.153 1.00 53.34 120 GLU A O 1
ATOM 990 N N . TYR A 1 121 ? 24.419 2.991 12.668 1.00 52.06 121 TYR A N 1
ATOM 991 C CA . TYR A 1 121 ? 24.896 2.207 11.525 1.00 52.06 121 TYR A CA 1
ATOM 992 C C . TYR A 1 121 ? 24.604 2.857 10.170 1.00 52.06 121 TYR A C 1
ATOM 994 O O . TYR A 1 121 ? 25.287 2.550 9.192 1.00 52.06 121 TYR A O 1
ATOM 1002 N N . GLY A 1 122 ? 23.632 3.775 10.116 1.00 55.06 122 GLY A N 1
ATOM 1003 C CA . GLY A 1 122 ? 23.087 4.269 8.853 1.00 55.06 122 GLY A CA 1
ATOM 1004 C C . GLY A 1 122 ? 22.414 3.147 8.054 1.00 55.06 122 GLY A C 1
ATOM 1005 O O . GLY A 1 122 ? 22.616 1.962 8.315 1.00 55.06 122 GLY A O 1
ATOM 1006 N N . ASP A 1 123 ? 21.593 3.511 7.071 1.00 61.94 123 ASP A N 1
ATOM 1007 C CA . ASP A 1 123 ? 21.101 2.523 6.110 1.00 61.94 123 ASP A CA 1
ATOM 1008 C C . ASP A 1 123 ? 22.096 2.477 4.941 1.00 61.94 123 ASP A C 1
ATOM 1010 O O . ASP A 1 123 ? 22.303 3.509 4.286 1.00 61.94 123 ASP A O 1
ATOM 1014 N N . PRO A 1 124 ? 22.787 1.351 4.686 1.00 67.75 124 PRO A N 1
ATOM 1015 C CA . PRO A 1 124 ? 23.642 1.248 3.515 1.00 67.75 124 PRO A CA 1
ATOM 1016 C C . PRO A 1 124 ? 22.807 1.462 2.248 1.00 67.75 124 PRO A C 1
ATOM 1018 O O . PRO A 1 124 ? 21.646 1.065 2.172 1.00 67.75 124 PRO A O 1
ATOM 1021 N N . VAL A 1 125 ? 23.407 2.064 1.218 1.00 74.50 125 VAL A N 1
ATOM 1022 C CA . VAL A 1 125 ? 22.737 2.211 -0.080 1.00 74.50 125 VAL A CA 1
ATOM 1023 C C . VAL A 1 125 ? 22.416 0.819 -0.631 1.00 74.50 125 VAL A C 1
ATOM 1025 O O . VAL A 1 125 ? 23.313 0.099 -1.069 1.00 74.50 125 VAL A O 1
ATOM 1028 N N . ASP A 1 126 ? 21.132 0.453 -0.618 1.00 80.12 126 ASP A N 1
ATOM 1029 C CA . ASP A 1 126 ? 20.650 -0.850 -1.080 1.00 80.12 126 ASP A CA 1
ATOM 1030 C C . ASP A 1 126 ? 19.748 -0.700 -2.331 1.00 80.12 126 ASP A C 1
ATOM 1032 O O . ASP A 1 126 ? 18.587 -0.266 -2.234 1.00 80.12 126 ASP A O 1
ATOM 1036 N N . PRO A 1 127 ? 20.242 -1.062 -3.537 1.00 83.31 127 PRO A N 1
ATOM 1037 C CA . PRO A 1 127 ? 19.471 -0.976 -4.782 1.00 83.31 127 PRO A CA 1
ATOM 1038 C C . PRO A 1 127 ? 18.311 -1.988 -4.865 1.00 83.31 127 PRO A C 1
ATOM 1040 O O . PRO A 1 127 ? 17.446 -1.864 -5.742 1.00 83.31 127 PRO A O 1
ATOM 1043 N N . ILE A 1 128 ? 18.280 -2.979 -3.968 1.00 87.75 128 ILE A N 1
ATOM 1044 C CA . ILE A 1 128 ? 17.226 -3.998 -3.864 1.00 87.75 128 ILE A CA 1
ATOM 1045 C C . ILE A 1 128 ? 16.556 -4.010 -2.481 1.00 87.75 128 ILE A C 1
ATOM 1047 O O . ILE A 1 128 ? 15.820 -4.949 -2.175 1.00 87.75 128 ILE A O 1
ATOM 1051 N N . GLY A 1 129 ? 16.791 -2.987 -1.651 1.00 84.88 129 GLY A N 1
ATOM 1052 C CA . GLY A 1 129 ? 16.272 -2.925 -0.283 1.00 84.88 129 GLY A CA 1
ATOM 1053 C C . GLY A 1 129 ? 14.748 -3.041 -0.228 1.00 84.88 129 GLY A C 1
ATOM 1054 O O . GLY A 1 129 ? 14.214 -3.798 0.571 1.00 84.88 129 GLY A O 1
ATOM 1055 N N . ASP A 1 130 ? 14.044 -2.406 -1.163 1.00 85.12 130 ASP A N 1
ATOM 1056 C CA . ASP A 1 130 ? 12.590 -2.520 -1.311 1.00 85.12 130 ASP A CA 1
ATOM 1057 C C . ASP A 1 130 ? 12.131 -3.967 -1.564 1.00 85.12 130 ASP A C 1
ATOM 1059 O O . ASP A 1 130 ? 11.192 -4.435 -0.923 1.00 85.12 130 ASP A O 1
ATOM 1063 N N . LEU A 1 131 ? 12.830 -4.712 -2.427 1.00 89.12 131 LEU A N 1
ATOM 1064 C CA . LEU A 1 131 ? 12.531 -6.122 -2.687 1.00 89.12 131 LEU A CA 1
ATOM 1065 C C . LEU A 1 131 ? 12.790 -6.973 -1.441 1.00 89.12 131 LEU A C 1
ATOM 1067 O O . LEU A 1 131 ? 12.001 -7.865 -1.135 1.00 89.12 131 LEU A O 1
ATOM 1071 N N . ARG A 1 132 ? 13.861 -6.685 -0.691 1.00 86.62 132 ARG A N 1
ATOM 1072 C CA . ARG A 1 132 ? 14.152 -7.366 0.577 1.00 86.62 132 ARG A CA 1
ATOM 1073 C C . ARG A 1 132 ? 13.054 -7.114 1.608 1.00 86.62 132 ARG A C 1
ATOM 1075 O O . ARG A 1 132 ? 12.625 -8.064 2.259 1.00 86.62 132 ARG A O 1
ATOM 1082 N N . GLU A 1 133 ? 12.578 -5.880 1.744 1.00 85.56 133 GLU A N 1
ATOM 1083 C CA . GLU A 1 133 ? 11.497 -5.565 2.679 1.00 85.56 133 GLU A CA 1
ATOM 1084 C C . GLU A 1 133 ? 10.172 -6.215 2.270 1.00 85.56 133 GLU A C 1
ATOM 1086 O O . GLU A 1 133 ? 9.477 -6.772 3.116 1.00 85.56 133 GLU A O 1
ATOM 1091 N N . ILE A 1 134 ? 9.851 -6.250 0.974 1.00 89.12 134 ILE A N 1
ATOM 1092 C CA . ILE A 1 134 ? 8.688 -6.990 0.460 1.00 89.12 134 ILE A CA 1
ATOM 1093 C C . ILE A 1 134 ? 8.783 -8.476 0.821 1.00 89.12 134 ILE A C 1
ATOM 1095 O O . ILE A 1 134 ? 7.795 -9.063 1.260 1.00 89.12 134 ILE A O 1
ATOM 1099 N N . GLN A 1 135 ? 9.965 -9.083 0.702 1.00 89.31 135 GLN A N 1
ATOM 1100 C CA . GLN A 1 135 ? 10.170 -10.483 1.084 1.00 89.31 135 GLN A CA 1
ATOM 1101 C C . GLN A 1 135 ? 10.076 -10.699 2.603 1.00 89.31 135 GLN A C 1
ATOM 1103 O O . GLN A 1 135 ? 9.478 -11.679 3.041 1.00 89.31 135 GLN A O 1
ATOM 1108 N N . LYS A 1 136 ? 10.571 -9.769 3.432 1.00 87.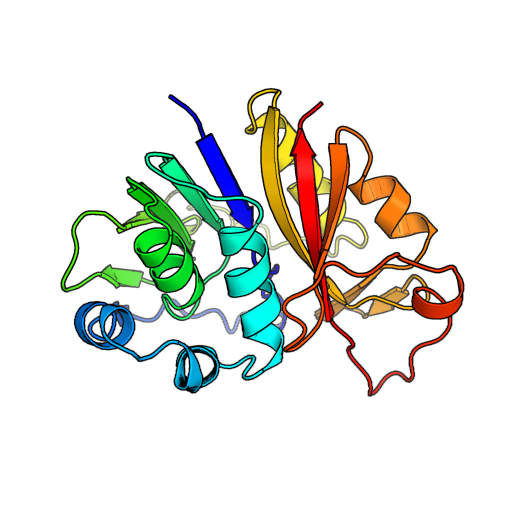69 136 LYS A N 1
ATOM 1109 C CA . LYS A 1 136 ? 10.351 -9.819 4.890 1.00 87.69 136 LYS A CA 1
ATOM 1110 C C . LYS A 1 136 ? 8.861 -9.754 5.231 1.00 87.69 136 LYS A C 1
ATOM 1112 O O . LYS A 1 136 ? 8.397 -10.542 6.049 1.00 87.69 136 LYS A O 1
ATOM 1117 N N . ILE A 1 137 ? 8.101 -8.875 4.572 1.00 86.75 137 ILE A N 1
ATOM 1118 C CA . ILE A 1 137 ? 6.641 -8.789 4.729 1.00 86.75 137 ILE A CA 1
ATOM 1119 C C . ILE A 1 137 ? 5.979 -10.102 4.302 1.00 86.75 137 ILE A C 1
ATOM 1121 O O . ILE A 1 137 ? 5.103 -10.601 5.005 1.00 86.75 137 ILE A O 1
ATOM 1125 N N . ALA A 1 138 ? 6.428 -10.710 3.201 1.00 88.12 138 ALA A N 1
ATOM 1126 C CA . ALA A 1 138 ? 5.930 -12.006 2.750 1.00 88.12 138 ALA A CA 1
ATOM 1127 C C . ALA A 1 138 ? 6.080 -13.105 3.818 1.00 88.12 138 ALA A C 1
ATOM 1129 O O . ALA A 1 138 ? 5.204 -13.960 3.922 1.00 88.12 138 ALA A O 1
ATOM 1130 N N . CYS A 1 139 ? 7.143 -13.066 4.631 1.00 88.19 139 CYS A N 1
ATOM 1131 C CA . CYS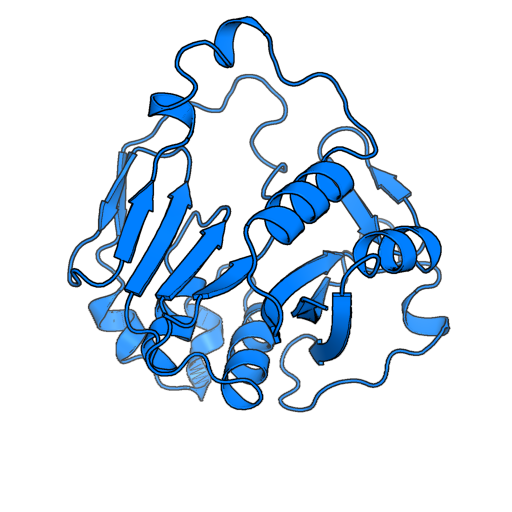 A 1 139 ? 7.348 -13.987 5.755 1.00 88.19 139 CYS A CA 1
ATOM 1132 C C . CYS A 1 139 ? 6.402 -13.737 6.942 1.00 88.19 139 CYS A C 1
ATOM 1134 O O . CYS A 1 139 ? 6.148 -14.655 7.717 1.00 88.19 139 CYS A O 1
ATOM 1136 N N . LEU A 1 140 ? 5.894 -12.511 7.102 1.00 85.88 140 LEU A N 1
ATOM 1137 C CA . LEU A 1 140 ? 4.935 -12.151 8.155 1.00 85.88 140 LEU A CA 1
ATOM 1138 C C . LEU A 1 140 ? 3.486 -12.470 7.755 1.00 85.88 140 LEU A C 1
ATOM 1140 O O . LEU A 1 140 ? 2.625 -12.660 8.614 1.00 85.88 140 LEU A O 1
ATOM 1144 N N . LEU A 1 141 ? 3.210 -12.521 6.451 1.00 86.31 141 LEU A N 1
ATOM 1145 C CA . LEU A 1 141 ? 1.890 -12.811 5.904 1.00 86.31 141 LEU A CA 1
ATOM 1146 C C . LEU A 1 141 ? 1.547 -14.300 5.992 1.00 86.31 141 LEU A C 1
ATOM 1148 O O . LEU A 1 141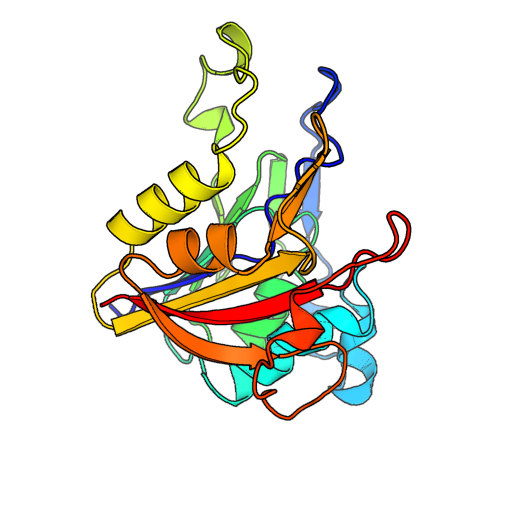 ? 2.317 -15.172 5.590 1.00 86.31 141 LEU A O 1
ATOM 1152 N N . LYS A 1 142 ? 0.324 -14.589 6.442 1.00 88.94 142 LYS A N 1
ATOM 1153 C CA . LYS A 1 142 ? -0.249 -15.938 6.372 1.00 88.94 142 LYS A CA 1
ATOM 1154 C C . LYS A 1 142 ? -0.582 -16.295 4.918 1.00 88.94 142 LYS A C 1
ATOM 1156 O O . LYS A 1 142 ? -0.968 -15.400 4.165 1.00 88.94 142 LYS A O 1
ATOM 1161 N N . PRO A 1 143 ? -0.505 -17.575 4.513 1.00 93.19 143 PRO A N 1
ATOM 1162 C CA . PRO A 1 143 ? -1.042 -18.013 3.226 1.00 93.19 143 PRO A CA 1
ATOM 1163 C C . PRO A 1 143 ? -2.492 -17.547 3.040 1.00 93.19 143 PRO A C 1
ATOM 1165 O O . PRO A 1 143 ? -3.293 -17.610 3.973 1.00 93.19 143 PRO A O 1
ATOM 1168 N N . GLY A 1 144 ? -2.816 -17.033 1.855 1.00 91.25 144 GLY A N 1
ATOM 1169 C CA . GLY A 1 144 ? -4.120 -16.453 1.527 1.00 91.25 144 GLY A CA 1
ATOM 1170 C C . GLY A 1 144 ? -4.322 -14.995 1.955 1.00 91.25 144 GLY A C 1
ATOM 1171 O O . GLY A 1 144 ? -5.292 -14.379 1.515 1.00 91.25 144 GLY A O 1
ATOM 1172 N N . ALA A 1 145 ? -3.422 -14.413 2.755 1.00 90.81 145 ALA A N 1
ATOM 1173 C CA . ALA A 1 145 ? -3.518 -13.012 3.153 1.00 90.81 145 ALA A CA 1
ATOM 1174 C C . ALA A 1 145 ? -3.372 -12.064 1.956 1.00 90.81 145 ALA A C 1
ATOM 1176 O O . ALA A 1 145 ? -2.566 -12.308 1.050 1.00 90.81 145 ALA A O 1
ATOM 1177 N N . LEU A 1 146 ? -4.128 -10.964 1.984 1.00 93.12 146 LEU A N 1
ATOM 1178 C CA . LEU A 1 146 ? -4.050 -9.917 0.973 1.00 93.12 146 LEU A CA 1
ATOM 1179 C C . LEU A 1 146 ? -2.939 -8.924 1.308 1.00 93.12 146 LEU A C 1
ATOM 1181 O O . LEU A 1 146 ? -2.713 -8.576 2.471 1.00 93.12 146 LEU A O 1
ATOM 1185 N N . PHE A 1 147 ? -2.261 -8.479 0.258 1.00 93.50 147 PHE A N 1
ATOM 1186 C CA . PHE A 1 147 ? -1.186 -7.513 0.304 1.00 93.50 147 PHE A CA 1
ATOM 1187 C C . PHE A 1 147 ? -1.393 -6.453 -0.777 1.00 93.50 147 PHE A C 1
ATOM 1189 O O . PHE A 1 147 ? -1.235 -6.716 -1.968 1.00 93.50 147 PHE A O 1
ATOM 1196 N N . TYR A 1 148 ? -1.783 -5.258 -0.349 1.00 94.12 148 TYR A N 1
ATOM 1197 C CA . TYR A 1 148 ? -1.969 -4.100 -1.224 1.00 94.12 148 TYR A CA 1
ATOM 1198 C C . TYR A 1 148 ? -0.646 -3.374 -1.323 1.00 94.12 148 TYR A C 1
ATOM 1200 O O . TYR A 1 148 ? -0.046 -3.103 -0.285 1.00 94.12 148 TYR A O 1
ATOM 1208 N N . LEU A 1 149 ? -0.185 -3.101 -2.539 1.00 90.88 149 LEU A N 1
ATOM 1209 C CA . LEU A 1 149 ? 1.170 -2.628 -2.769 1.00 90.88 149 LEU A CA 1
ATOM 1210 C C . LEU A 1 149 ? 1.215 -1.659 -3.949 1.00 90.88 149 LEU A C 1
ATOM 1212 O O . LEU A 1 149 ? 0.891 -2.035 -5.071 1.00 90.88 149 LEU A O 1
ATOM 1216 N N . ALA A 1 150 ? 1.593 -0.406 -3.700 1.00 88.81 150 ALA A N 1
ATOM 1217 C CA . ALA A 1 150 ? 1.632 0.641 -4.723 1.00 88.81 150 ALA A CA 1
ATOM 1218 C C . ALA A 1 150 ? 3.063 0.955 -5.176 1.00 88.81 150 ALA A C 1
ATOM 1220 O O . ALA A 1 150 ? 3.938 1.212 -4.343 1.00 88.81 150 ALA A O 1
ATOM 1221 N N . PHE A 1 151 ? 3.282 1.010 -6.494 1.00 86.44 151 PHE A N 1
ATOM 1222 C CA . PHE A 1 151 ? 4.584 1.325 -7.086 1.00 86.44 151 PHE A CA 1
ATOM 1223 C C . PHE A 1 151 ? 4.496 2.268 -8.273 1.00 86.44 151 PHE A C 1
ATOM 1225 O O . PHE A 1 151 ? 3.525 2.254 -9.026 1.00 86.44 151 PHE A O 1
ATOM 1232 N N . GLU A 1 152 ? 5.580 3.017 -8.484 1.00 88.06 152 GLU A N 1
ATOM 1233 C CA . GLU A 1 152 ? 5.839 3.665 -9.765 1.00 88.06 152 GLU A CA 1
ATOM 1234 C C . GLU A 1 152 ? 6.150 2.592 -10.807 1.00 88.06 152 GLU A C 1
ATOM 1236 O O . GLU A 1 152 ? 7.117 1.841 -10.667 1.00 88.06 152 GLU A O 1
ATOM 1241 N N . ARG A 1 153 ? 5.327 2.499 -11.849 1.00 89.62 153 ARG A N 1
ATOM 1242 C CA . ARG A 1 153 ? 5.546 1.567 -12.960 1.00 89.62 153 ARG A CA 1
ATOM 1243 C C . ARG A 1 153 ? 6.322 2.233 -14.088 1.00 89.62 153 ARG A C 1
ATOM 1245 O O . ARG A 1 153 ? 6.246 3.445 -14.260 1.00 89.62 153 ARG A O 1
ATOM 1252 N N . GLY A 1 154 ? 7.000 1.437 -14.904 1.00 90.19 154 GLY A N 1
ATOM 1253 C CA . GLY A 1 154 ? 7.697 1.923 -16.095 1.00 90.19 154 GLY A CA 1
ATOM 1254 C C . GLY A 1 154 ? 8.866 1.029 -16.472 1.00 90.19 154 GLY A C 1
ATOM 1255 O O . GLY A 1 154 ? 8.891 -0.140 -16.109 1.00 90.19 154 GLY A O 1
ATOM 1256 N N . GLN A 1 155 ? 9.851 1.573 -17.184 1.00 89.94 155 GLN A N 1
ATOM 1257 C CA . GLN A 1 155 ? 11.091 0.843 -17.449 1.00 89.94 155 GLN A CA 1
ATOM 1258 C C . GLN A 1 155 ? 11.844 0.616 -16.130 1.00 89.94 155 GLN A C 1
ATOM 1260 O O . GLN A 1 155 ? 12.071 1.573 -15.395 1.00 89.94 155 GLN A O 1
ATOM 1265 N N . ASP A 1 156 ? 12.240 -0.633 -15.852 1.00 90.94 156 ASP A N 1
ATOM 1266 C CA . ASP A 1 156 ? 12.962 -1.000 -14.627 1.00 90.94 156 ASP A CA 1
ATOM 1267 C C . ASP A 1 156 ? 14.135 -0.043 -14.367 1.00 90.94 156 ASP A C 1
ATOM 1269 O O . ASP A 1 156 ? 15.056 0.049 -15.182 1.00 90.94 156 ASP A O 1
ATOM 1273 N N . ALA A 1 157 ? 14.098 0.664 -13.236 1.00 88.19 157 ALA A N 1
ATOM 1274 C CA . ALA A 1 157 ? 15.125 1.631 -12.869 1.00 88.19 157 ALA A CA 1
ATOM 1275 C C . ALA A 1 157 ? 15.253 1.781 -11.350 1.00 88.19 157 ALA A C 1
ATOM 1277 O O . ALA A 1 157 ? 14.283 1.665 -10.598 1.00 88.19 157 ALA A O 1
ATOM 1278 N N . VAL A 1 158 ? 16.467 2.097 -10.905 1.00 87.38 158 VAL A N 1
ATOM 1279 C CA . VAL A 1 158 ? 16.753 2.547 -9.540 1.00 87.38 158 VAL A CA 1
ATOM 1280 C C . VAL A 1 158 ? 17.170 4.007 -9.640 1.00 87.38 158 VAL A C 1
ATOM 1282 O O . VAL A 1 158 ? 18.224 4.309 -10.197 1.00 87.38 158 VAL A O 1
ATOM 1285 N N . LEU A 1 159 ? 16.339 4.918 -9.136 1.00 79.62 159 LEU A N 1
ATOM 1286 C CA . LEU A 1 159 ? 16.690 6.330 -9.058 1.00 79.62 159 LEU A CA 1
ATOM 1287 C C . LEU A 1 159 ? 17.455 6.531 -7.755 1.00 79.62 159 LEU A C 1
ATOM 1289 O O . LEU A 1 159 ? 16.932 6.258 -6.670 1.00 79.62 159 LEU A O 1
ATOM 1293 N N . PHE A 1 160 ? 18.708 6.969 -7.883 1.00 75.44 160 PHE A N 1
ATOM 1294 C CA . PHE A 1 160 ? 19.642 7.059 -6.767 1.00 75.44 160 PHE A CA 1
ATOM 1295 C C . PHE A 1 160 ? 19.016 7.781 -5.567 1.00 75.44 160 PHE A C 1
ATOM 1297 O O . PHE A 1 160 ? 18.604 8.935 -5.667 1.00 75.44 160 PHE A O 1
ATOM 1304 N N . ASN A 1 161 ? 18.958 7.066 -4.441 1.00 65.94 161 ASN A N 1
ATOM 1305 C CA . ASN A 1 161 ? 18.534 7.562 -3.134 1.00 65.94 161 ASN A CA 1
ATOM 1306 C C . ASN A 1 161 ? 17.113 8.161 -3.051 1.00 65.94 161 ASN A C 1
ATOM 1308 O O . ASN A 1 161 ? 16.846 8.964 -2.159 1.00 65.94 161 ASN A O 1
ATOM 1312 N N . ILE A 1 162 ? 16.197 7.808 -3.967 1.00 68.00 162 ILE A N 1
ATOM 1313 C CA . ILE A 1 162 ? 14.845 8.390 -3.966 1.00 68.00 162 ILE A CA 1
ATOM 1314 C C . ILE A 1 162 ? 13.727 7.369 -4.225 1.00 68.00 162 ILE A C 1
ATOM 1316 O O . ILE A 1 162 ? 12.927 7.109 -3.327 1.00 68.00 162 ILE A O 1
ATOM 1320 N N . HIS A 1 163 ? 13.681 6.749 -5.410 1.00 77.69 163 HIS A N 1
ATOM 1321 C CA . HIS A 1 163 ? 12.562 5.914 -5.869 1.00 77.69 163 HIS A CA 1
ATOM 1322 C C . HIS A 1 163 ? 13.045 4.746 -6.726 1.00 77.69 163 HIS A C 1
ATOM 1324 O O . HIS A 1 163 ? 14.172 4.721 -7.220 1.00 77.69 163 HIS A O 1
ATOM 1330 N N . ARG A 1 164 ? 12.170 3.759 -6.916 1.00 86.69 164 ARG A N 1
ATOM 1331 C CA . ARG A 1 164 ? 12.375 2.654 -7.854 1.00 86.69 164 ARG A CA 1
ATOM 1332 C C . ARG A 1 164 ? 11.219 2.651 -8.840 1.00 86.69 164 ARG A C 1
ATOM 1334 O O . ARG A 1 164 ? 10.079 2.859 -8.434 1.00 86.69 164 ARG A O 1
ATOM 1341 N N . VAL A 1 165 ? 11.532 2.393 -10.103 1.00 88.44 165 VAL A N 1
ATOM 1342 C CA . VAL A 1 165 ? 10.545 2.188 -11.161 1.00 88.44 165 VAL A CA 1
ATOM 1343 C C . VAL A 1 165 ? 10.472 0.697 -11.432 1.00 88.44 165 VAL A C 1
ATOM 1345 O O . VAL A 1 165 ? 11.491 0.044 -11.666 1.00 88.44 165 VAL A O 1
ATOM 1348 N N . TYR A 1 166 ? 9.262 0.161 -11.364 1.00 91.12 166 TYR A N 1
ATOM 1349 C CA . TYR A 1 166 ? 8.992 -1.258 -11.483 1.00 91.12 166 TYR A CA 1
ATOM 1350 C C . TYR A 1 166 ? 8.537 -1.543 -12.908 1.00 91.12 166 TYR A C 1
ATOM 1352 O O . TYR A 1 166 ? 7.416 -1.220 -13.310 1.00 91.12 166 TYR A O 1
ATOM 1360 N N . GLY A 1 167 ? 9.437 -2.155 -13.666 1.00 91.94 167 GLY A N 1
ATOM 1361 C CA . GLY A 1 167 ? 9.144 -2.760 -14.950 1.00 91.94 167 GLY A CA 1
ATOM 1362 C C . GLY A 1 167 ? 8.987 -4.262 -14.818 1.00 91.94 167 GLY A C 1
ATOM 1363 O O . GLY A 1 167 ? 8.802 -4.814 -13.732 1.00 91.94 167 GLY A O 1
ATOM 1364 N N . ARG A 1 168 ? 9.039 -4.950 -15.955 1.00 92.19 168 ARG A N 1
ATOM 1365 C CA . ARG A 1 168 ? 8.765 -6.391 -16.027 1.00 92.19 168 ARG A CA 1
ATOM 1366 C C . ARG A 1 168 ? 9.654 -7.215 -15.096 1.00 92.19 168 ARG A C 1
ATOM 1368 O O . ARG A 1 168 ? 9.173 -8.202 -14.547 1.00 92.19 168 ARG A O 1
ATOM 1375 N N . MET A 1 169 ? 10.919 -6.836 -14.921 1.00 92.25 169 MET A N 1
ATOM 1376 C CA . MET A 1 169 ? 11.864 -7.623 -14.129 1.00 92.25 169 MET A CA 1
ATOM 1377 C C . MET A 1 169 ? 11.629 -7.430 -12.636 1.00 92.25 169 MET A C 1
ATOM 1379 O O . MET A 1 169 ? 11.438 -8.413 -11.921 1.00 92.25 169 MET A O 1
ATOM 1383 N N . ARG A 1 170 ? 11.563 -6.185 -12.151 1.00 92.56 170 ARG A N 1
ATOM 1384 C CA . ARG A 1 170 ? 11.335 -5.933 -10.724 1.00 92.56 170 ARG A CA 1
ATOM 1385 C C . ARG A 1 170 ? 9.940 -6.358 -10.292 1.00 92.56 170 ARG A C 1
ATOM 1387 O O . ARG A 1 170 ? 9.818 -6.932 -9.216 1.00 92.56 170 ARG A O 1
ATOM 1394 N N . LEU A 1 171 ? 8.908 -6.165 -11.123 1.00 92.44 171 LEU A N 1
ATOM 1395 C CA . LEU A 1 171 ? 7.584 -6.720 -10.823 1.00 92.44 171 LEU A CA 1
ATOM 1396 C C . LEU A 1 171 ? 7.646 -8.241 -10.685 1.00 92.44 171 LEU A C 1
ATOM 1398 O O . LEU A 1 171 ? 7.137 -8.760 -9.702 1.00 92.44 171 LEU A O 1
ATOM 1402 N N . ALA A 1 172 ? 8.302 -8.962 -11.599 1.00 92.88 172 ALA A N 1
ATOM 1403 C CA . ALA A 1 172 ? 8.429 -10.416 -11.471 1.00 92.88 172 ALA A CA 1
ATOM 1404 C C . ALA A 1 172 ? 9.105 -10.829 -10.147 1.00 92.88 172 ALA A C 1
ATOM 1406 O O . ALA A 1 172 ? 8.662 -11.775 -9.496 1.00 92.88 172 ALA A O 1
ATOM 1407 N N . MET A 1 173 ? 10.118 -10.078 -9.699 1.00 94.50 173 MET A N 1
ATOM 1408 C CA . MET A 1 173 ? 10.756 -10.295 -8.395 1.00 94.50 173 MET A CA 1
ATOM 1409 C C . MET A 1 173 ? 9.792 -10.036 -7.228 1.00 94.50 173 MET A C 1
ATOM 1411 O O . MET A 1 173 ? 9.728 -10.852 -6.312 1.00 94.50 173 MET A O 1
ATOM 1415 N N . VAL A 1 174 ? 9.000 -8.958 -7.272 1.00 91.88 174 VAL A N 1
ATOM 1416 C CA . VAL A 1 174 ? 7.954 -8.674 -6.270 1.00 91.88 174 VAL A CA 1
ATOM 1417 C C . VAL A 1 174 ? 6.931 -9.804 -6.203 1.00 91.88 174 VAL A C 1
ATOM 1419 O O . VAL A 1 174 ? 6.571 -10.235 -5.114 1.00 91.88 174 VAL A O 1
ATOM 1422 N N . MET A 1 175 ? 6.488 -10.315 -7.353 1.00 92.5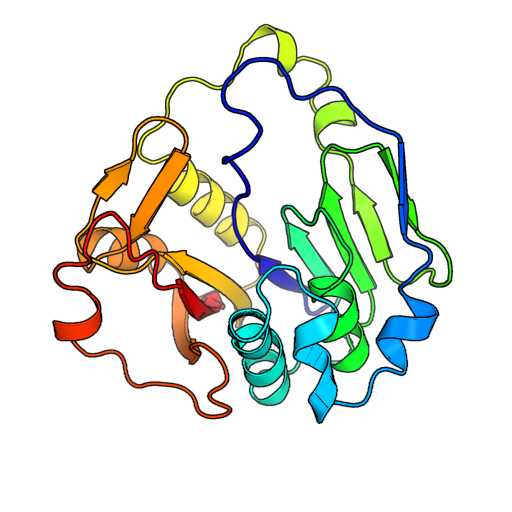6 175 MET A N 1
ATOM 1423 C CA . MET A 1 175 ? 5.476 -11.375 -7.421 1.00 92.56 175 MET A CA 1
ATOM 1424 C C . MET A 1 175 ? 5.990 -12.734 -6.919 1.00 92.56 175 MET A C 1
ATOM 1426 O O . MET A 1 175 ? 5.218 -13.688 -6.809 1.00 92.56 175 MET A O 1
ATOM 1430 N N . THR A 1 176 ? 7.280 -12.857 -6.596 1.00 91.94 176 THR A N 1
ATOM 1431 C CA . THR A 1 176 ? 7.845 -14.097 -6.058 1.00 91.94 176 THR A CA 1
ATOM 1432 C C . THR A 1 176 ? 7.258 -14.370 -4.673 1.00 91.94 176 THR A C 1
ATOM 1434 O O . THR A 1 176 ? 7.499 -13.622 -3.730 1.00 91.94 176 THR A O 1
ATOM 1437 N N . GLY A 1 177 ? 6.482 -15.454 -4.560 1.00 90.38 177 GLY A N 1
ATOM 1438 C CA . GLY A 1 177 ? 5.753 -15.823 -3.337 1.00 90.38 177 GLY A CA 1
ATOM 1439 C C . GLY A 1 177 ? 4.313 -15.301 -3.264 1.00 90.38 177 GLY A C 1
ATOM 1440 O O . GLY A 1 177 ? 3.610 -15.607 -2.297 1.00 90.38 177 GLY A O 1
ATOM 1441 N N . PHE A 1 178 ? 3.853 -14.587 -4.295 1.00 95.19 178 PHE A N 1
ATOM 1442 C CA . PHE A 1 178 ? 2.518 -14.001 -4.365 1.00 95.19 178 PHE A CA 1
ATOM 1443 C C . PHE A 1 178 ? 1.753 -14.430 -5.625 1.00 95.19 178 PHE A C 1
ATOM 1445 O O . PHE A 1 178 ? 2.306 -14.727 -6.686 1.00 95.19 178 PHE A O 1
ATOM 1452 N N . GLU A 1 179 ? 0.440 -14.516 -5.502 1.00 95.62 179 GLU A N 1
ATOM 1453 C CA . GLU A 1 179 ? -0.503 -14.480 -6.613 1.00 95.62 179 GLU A CA 1
ATOM 1454 C C . GLU A 1 179 ? -0.833 -13.010 -6.903 1.00 95.62 179 GLU A C 1
ATOM 1456 O O . GLU A 1 179 ? -1.158 -12.250 -5.991 1.00 95.62 179 GLU A O 1
ATOM 1461 N N . TRP A 1 180 ? -0.735 -12.601 -8.166 1.00 94.88 180 TRP A N 1
ATOM 1462 C CA . TRP A 1 180 ? -1.180 -11.282 -8.603 1.00 94.88 180 TRP A CA 1
ATOM 1463 C C . TRP A 1 180 ? -2.682 -11.346 -8.879 1.00 94.88 180 TRP A C 1
ATOM 1465 O O . TRP A 1 180 ? -3.100 -11.972 -9.848 1.00 94.88 180 TRP A O 1
ATOM 1475 N N . VAL A 1 181 ? -3.479 -10.707 -8.021 1.00 96.25 181 VAL A N 1
ATOM 1476 C CA . VAL A 1 181 ? -4.945 -10.786 -8.058 1.00 96.25 181 VAL A CA 1
ATOM 1477 C C . VAL A 1 181 ? -5.549 -9.698 -8.944 1.00 96.25 181 VAL A C 1
ATOM 1479 O O . VAL A 1 181 ? -6.356 -9.989 -9.821 1.00 96.25 181 VAL A O 1
ATOM 1482 N N . ALA A 1 182 ? -5.159 -8.440 -8.729 1.00 96.69 182 ALA A N 1
ATOM 1483 C CA . ALA A 1 182 ? -5.704 -7.303 -9.467 1.00 96.69 182 ALA A CA 1
ATOM 1484 C C . ALA A 1 182 ? -4.740 -6.113 -9.497 1.00 96.69 182 ALA A C 1
ATOM 1486 O O . ALA A 1 182 ? -3.774 -6.046 -8.731 1.00 96.69 182 ALA A O 1
ATOM 1487 N N . THR A 1 183 ? -5.028 -5.151 -10.372 1.00 96.00 183 THR A N 1
ATOM 1488 C CA . THR A 1 183 ? -4.332 -3.864 -10.431 1.00 96.00 183 THR A CA 1
ATOM 1489 C C . THR A 1 183 ? -5.340 -2.735 -10.565 1.00 96.00 183 THR A C 1
ATOM 1491 O O . THR A 1 183 ? -6.251 -2.831 -11.380 1.00 96.00 183 THR A O 1
ATOM 1494 N N . TYR A 1 184 ? -5.153 -1.654 -9.812 1.00 95.19 184 TYR A N 1
ATOM 1495 C CA . TYR A 1 184 ? -5.969 -0.440 -9.869 1.00 95.19 184 TYR A CA 1
ATOM 1496 C C . TYR A 1 184 ? -5.094 0.766 -10.192 1.00 95.19 184 TYR A C 1
ATOM 1498 O O . TYR A 1 184 ? -3.911 0.808 -9.847 1.00 95.19 184 TYR A O 1
ATOM 1506 N N . ARG A 1 185 ? -5.681 1.753 -10.872 1.00 91.56 185 ARG A N 1
ATOM 1507 C CA . ARG A 1 185 ? -4.980 2.954 -11.332 1.00 91.56 185 ARG A CA 1
ATOM 1508 C C . ARG A 1 185 ? -5.886 4.173 -11.243 1.00 91.56 185 ARG A C 1
ATOM 1510 O O . ARG A 1 185 ? -6.989 4.165 -11.796 1.00 91.56 185 ARG A O 1
ATOM 1517 N N . GLY A 1 186 ? -5.370 5.241 -10.640 1.00 89.88 186 GLY A N 1
ATOM 1518 C CA . GLY A 1 186 ? -6.045 6.533 -10.608 1.00 89.88 186 GLY A CA 1
ATOM 1519 C C . GLY A 1 186 ? -7.444 6.448 -10.002 1.00 89.88 186 GLY A C 1
ATOM 1520 O O . GLY A 1 186 ? -7.676 5.770 -9.003 1.00 89.88 186 GLY A O 1
ATOM 1521 N N . PHE A 1 187 ? -8.392 7.095 -10.680 1.00 91.88 187 PHE A N 1
ATOM 1522 C CA . PHE A 1 187 ? -9.803 7.133 -10.297 1.00 91.88 187 PHE A CA 1
ATOM 1523 C C . PHE A 1 187 ? -10.664 6.029 -10.946 1.00 91.88 187 PHE A C 1
ATOM 1525 O O . PHE A 1 187 ? -11.888 6.129 -10.942 1.00 91.88 187 PHE A O 1
ATOM 1532 N N . SER A 1 188 ? -10.061 4.993 -11.541 1.00 93.94 188 SER A N 1
ATOM 1533 C CA . SER A 1 188 ? -10.829 3.901 -12.156 1.00 93.94 188 SER A CA 1
ATOM 1534 C C . SER A 1 188 ? -11.406 2.967 -11.086 1.00 93.94 188 SER A C 1
ATOM 1536 O O . SER A 1 188 ? -10.611 2.364 -10.361 1.00 93.94 188 SER A O 1
ATOM 1538 N N . PRO A 1 189 ? -12.739 2.765 -11.027 1.00 95.00 189 PRO A N 1
ATOM 1539 C CA . PRO A 1 189 ? -13.343 1.776 -10.136 1.00 95.00 189 PRO A CA 1
ATOM 1540 C C . PRO A 1 189 ? -13.102 0.336 -10.590 1.00 95.00 189 PRO A C 1
ATOM 1542 O O . PRO A 1 189 ? -13.322 -0.593 -9.827 1.00 95.00 189 PRO A O 1
ATOM 1545 N N . TYR A 1 190 ? -12.651 0.136 -11.829 1.00 96.25 190 TYR A N 1
ATOM 1546 C CA . TYR A 1 190 ? -12.424 -1.187 -12.394 1.00 96.25 190 TYR A CA 1
ATOM 1547 C C . TYR A 1 190 ? -10.946 -1.552 -12.372 1.00 96.25 190 TYR A C 1
ATOM 1549 O O . TYR A 1 190 ? -10.089 -0.731 -12.732 1.00 96.25 190 TYR A O 1
ATOM 1557 N N . ALA A 1 191 ? -10.674 -2.812 -12.026 1.00 96.31 191 ALA A N 1
ATOM 1558 C CA . ALA A 1 191 ? -9.355 -3.403 -12.161 1.00 96.31 191 ALA A CA 1
ATOM 1559 C C . ALA A 1 191 ? -8.887 -3.354 -13.624 1.00 96.31 191 ALA A C 1
ATOM 1561 O O . ALA A 1 191 ? -9.639 -3.633 -14.561 1.00 96.31 191 ALA A O 1
ATOM 1562 N N . ILE A 1 192 ? -7.618 -3.013 -13.820 1.00 94.12 192 ILE A N 1
ATOM 1563 C CA . ILE A 1 192 ? -7.000 -2.943 -15.138 1.00 94.12 192 ILE A CA 1
ATOM 1564 C C . ILE A 1 192 ? -6.298 -4.255 -15.477 1.00 94.12 192 ILE A C 1
ATOM 1566 O O . ILE A 1 192 ? -5.611 -4.858 -14.652 1.00 94.12 192 ILE A O 1
ATOM 1570 N N . VAL A 1 193 ? -6.404 -4.663 -16.739 1.00 92.19 193 VAL A N 1
ATOM 1571 C CA . VAL A 1 193 ? -5.574 -5.742 -17.278 1.00 92.19 193 VAL A CA 1
ATOM 1572 C C . VAL A 1 193 ? -4.218 -5.155 -17.653 1.00 92.19 193 VAL A C 1
ATOM 1574 O O . VAL A 1 193 ? -4.118 -4.285 -18.525 1.00 92.19 193 VAL A O 1
ATOM 1577 N N . MET A 1 194 ? -3.158 -5.615 -16.989 1.00 89.31 194 MET A N 1
ATOM 1578 C CA . MET A 1 194 ? -1.814 -5.135 -17.286 1.00 89.31 194 MET A CA 1
ATOM 1579 C C . MET A 1 194 ? -1.317 -5.651 -18.633 1.00 89.31 194 MET A C 1
ATOM 1581 O O . MET A 1 194 ? -1.281 -6.849 -18.898 1.00 89.31 194 MET A O 1
ATOM 1585 N N . GLN A 1 195 ? -0.900 -4.714 -19.481 1.00 89.56 195 GLN A N 1
ATOM 1586 C CA . GLN A 1 195 ? -0.315 -4.977 -20.786 1.00 89.56 195 GLN A CA 1
ATOM 1587 C C . GLN A 1 195 ? 1.168 -4.632 -20.765 1.00 89.56 195 GLN A C 1
ATOM 1589 O O . GLN A 1 195 ? 1.615 -3.779 -19.997 1.00 89.56 195 GLN A O 1
ATOM 1594 N N . ARG A 1 196 ? 1.927 -5.248 -21.674 1.00 86.44 196 ARG A N 1
ATOM 1595 C CA . ARG A 1 196 ? 3.365 -5.003 -21.833 1.00 86.44 196 ARG A CA 1
ATOM 1596 C C . ARG A 1 196 ? 3.696 -3.509 -21.963 1.00 86.44 196 ARG A C 1
ATOM 1598 O O . ARG A 1 196 ? 4.606 -3.043 -21.289 1.00 86.44 196 ARG A O 1
ATOM 1605 N N . VAL A 1 197 ? 2.913 -2.771 -22.752 1.00 87.12 197 VAL A N 1
ATOM 1606 C CA . VAL A 1 197 ? 3.094 -1.327 -22.986 1.00 87.12 197 VAL A CA 1
ATOM 1607 C C . VAL A 1 197 ? 2.978 -0.485 -21.709 1.00 87.12 197 VAL A C 1
ATOM 1609 O O . VAL A 1 197 ? 3.581 0.574 -21.615 1.00 87.12 197 VAL A O 1
ATOM 1612 N N . HIS A 1 198 ? 2.261 -0.955 -20.680 1.00 87.38 198 HIS A N 1
ATOM 1613 C CA . HIS A 1 198 ? 2.157 -0.232 -19.407 1.00 87.38 198 HIS A CA 1
ATOM 1614 C C . HIS A 1 198 ? 3.452 -0.275 -18.579 1.00 87.38 198 HIS A C 1
ATOM 1616 O O . HIS A 1 198 ? 3.598 0.526 -17.655 1.00 87.38 198 HIS A O 1
ATOM 1622 N N . LEU A 1 199 ? 4.354 -1.213 -18.883 1.00 87.69 199 LEU A N 1
ATOM 1623 C CA . LEU A 1 199 ? 5.622 -1.454 -18.185 1.00 87.69 199 LEU A CA 1
ATOM 1624 C C . LEU A 1 199 ? 6.843 -1.053 -19.029 1.00 87.69 199 LEU A C 1
ATOM 1626 O O . LEU A 1 199 ? 7.968 -1.425 -18.704 1.00 87.69 199 LEU A O 1
ATOM 1630 N N . GLU A 1 200 ? 6.628 -0.347 -20.137 1.00 81.88 200 GLU A N 1
ATOM 1631 C CA . GLU A 1 200 ? 7.684 0.152 -21.017 1.00 81.88 200 GLU A CA 1
ATOM 1632 C C . GLU A 1 200 ? 7.716 1.686 -20.960 1.00 81.88 200 GLU A C 1
ATOM 1634 O O . GLU A 1 200 ? 6.678 2.312 -20.782 1.00 81.88 200 GLU A O 1
ATOM 1639 N N . TYR A 1 201 ? 8.928 2.250 -21.052 1.00 69.81 201 TYR A N 1
ATOM 1640 C CA . TYR A 1 201 ? 9.282 3.679 -21.106 1.00 69.81 201 TYR A CA 1
ATOM 1641 C C . TYR A 1 201 ? 8.303 4.678 -20.456 1.00 69.81 201 TYR A C 1
ATOM 1643 O O . TYR A 1 201 ? 7.278 5.060 -21.018 1.00 69.81 201 TYR A O 1
ATOM 1651 N N . THR A 1 202 ? 8.710 5.221 -19.313 1.00 66.31 202 THR A N 1
ATOM 1652 C CA . THR A 1 202 ? 8.071 6.375 -18.674 1.00 66.31 202 THR A CA 1
ATOM 1653 C C . THR A 1 202 ? 9.034 7.553 -18.709 1.00 66.31 202 THR A C 1
ATOM 1655 O O . THR A 1 202 ? 10.226 7.397 -18.442 1.00 66.31 202 THR A O 1
ATOM 1658 N N . HIS A 1 203 ? 8.537 8.740 -19.063 1.00 62.56 203 HIS A N 1
ATOM 1659 C CA . HIS A 1 203 ? 9.354 9.951 -19.023 1.00 62.56 203 HIS A CA 1
ATOM 1660 C C . HIS A 1 203 ? 9.812 10.180 -17.568 1.00 62.56 203 HIS A C 1
ATOM 1662 O O . HIS A 1 203 ? 8.994 9.987 -16.669 1.00 62.56 203 HIS A O 1
ATOM 1668 N N . PRO A 1 204 ? 11.055 10.619 -17.291 1.00 59.47 204 PRO A N 1
ATOM 1669 C CA . PRO A 1 204 ? 11.549 10.815 -15.919 1.00 59.47 204 PRO A CA 1
ATOM 1670 C C . PRO A 1 204 ? 10.684 11.718 -15.025 1.00 59.47 204 PRO A C 1
ATOM 1672 O O . PRO A 1 204 ? 10.782 11.649 -13.809 1.00 59.47 204 PRO A O 1
ATOM 1675 N N . SER A 1 205 ? 9.855 12.573 -15.629 1.00 62.25 205 SER A N 1
ATOM 1676 C CA . SER A 1 205 ? 8.911 13.471 -14.954 1.00 62.25 205 SER A CA 1
ATOM 1677 C C . SER A 1 205 ? 7.522 12.863 -14.730 1.00 62.25 205 SER A C 1
ATOM 1679 O O . SER A 1 205 ? 6.746 13.382 -13.932 1.00 62.25 205 SER A O 1
ATOM 1681 N N . SER A 1 206 ? 7.181 11.784 -15.438 1.00 68.19 206 SER A N 1
ATOM 1682 C CA . SER A 1 206 ? 5.955 11.025 -15.214 1.00 68.19 206 SER A CA 1
ATOM 1683 C C . SER A 1 206 ? 6.259 9.903 -14.227 1.00 68.19 206 SER A C 1
ATOM 1685 O O . SER A 1 206 ? 6.978 8.966 -14.568 1.00 68.19 206 SER A O 1
ATOM 1687 N N . HIS A 1 207 ? 5.692 9.986 -13.026 1.00 75.12 207 HIS A N 1
ATOM 1688 C CA . HIS A 1 207 ? 5.768 8.949 -11.994 1.00 75.12 207 HIS A CA 1
ATOM 1689 C C . HIS A 1 207 ? 4.434 8.186 -11.918 1.00 75.12 207 HIS A C 1
ATOM 1691 O O . HIS A 1 207 ? 3.725 8.316 -10.920 1.00 75.12 207 HIS A O 1
ATOM 1697 N N . PRO A 1 208 ? 4.007 7.460 -12.974 1.00 84.56 208 PRO A N 1
ATOM 1698 C CA . PRO A 1 208 ? 2.711 6.797 -12.955 1.00 84.56 208 PRO A CA 1
ATOM 1699 C C . PRO A 1 208 ? 2.709 5.694 -11.899 1.00 84.56 208 PRO A C 1
ATOM 1701 O O . PRO A 1 208 ? 3.585 4.828 -11.900 1.00 84.56 208 PRO A O 1
ATOM 1704 N N . GLN A 1 209 ? 1.710 5.717 -11.021 1.00 86.00 209 GLN A N 1
ATOM 1705 C CA . GLN A 1 209 ? 1.565 4.742 -9.947 1.00 86.00 209 GLN A CA 1
ATOM 1706 C C . GLN A 1 209 ? 0.384 3.822 -10.203 1.00 86.00 209 GLN A C 1
ATOM 1708 O O . GLN A 1 209 ? -0.702 4.268 -10.570 1.00 86.00 209 GLN A O 1
ATOM 1713 N N . ASP A 1 210 ? 0.614 2.539 -9.963 1.00 91.69 210 ASP A N 1
ATOM 1714 C CA . ASP A 1 210 ? -0.427 1.525 -9.954 1.00 91.69 210 ASP A CA 1
ATOM 1715 C C . ASP A 1 210 ? -0.431 0.848 -8.577 1.00 91.69 210 ASP A C 1
ATOM 1717 O O . ASP A 1 210 ? 0.621 0.648 -7.957 1.00 91.69 210 ASP A O 1
ATOM 1721 N N . LEU A 1 211 ? -1.624 0.489 -8.108 1.00 94.06 211 LEU A N 1
ATOM 1722 C CA . LEU A 1 211 ? -1.823 -0.327 -6.919 1.00 94.06 211 LEU A CA 1
ATOM 1723 C C . LEU A 1 211 ? -2.014 -1.781 -7.339 1.00 94.06 211 LEU A C 1
ATOM 1725 O O . LEU A 1 211 ? -2.905 -2.091 -8.127 1.00 94.06 211 LEU A O 1
ATOM 1729 N N . PHE A 1 212 ? -1.217 -2.677 -6.778 1.00 94.25 212 PHE A N 1
ATOM 1730 C CA . PHE A 1 212 ? -1.310 -4.115 -6.978 1.00 94.25 212 PHE A CA 1
ATOM 1731 C C . PHE A 1 212 ? -1.974 -4.754 -5.762 1.00 94.25 212 PHE A C 1
ATOM 1733 O O . PHE A 1 212 ? -1.566 -4.511 -4.627 1.00 94.25 212 PHE A O 1
ATOM 1740 N N . VAL A 1 213 ? -2.985 -5.585 -6.006 1.00 95.56 213 VAL A N 1
ATOM 1741 C CA . VAL A 1 213 ? -3.565 -6.471 -4.996 1.00 95.56 213 VAL A CA 1
ATOM 1742 C C . VAL A 1 213 ? -2.919 -7.833 -5.173 1.00 95.56 213 VAL A C 1
ATOM 1744 O O . VAL A 1 213 ? -3.082 -8.485 -6.209 1.00 95.56 213 VAL A O 1
ATOM 1747 N N . LEU A 1 214 ? -2.152 -8.242 -4.173 1.00 95.19 214 LEU A N 1
ATOM 1748 C CA . LEU A 1 214 ? -1.420 -9.498 -4.146 1.00 95.19 214 LEU A CA 1
ATOM 1749 C C . LEU A 1 214 ? -2.019 -10.418 -3.088 1.00 95.19 214 LEU A C 1
ATOM 1751 O O . LEU A 1 214 ? -2.514 -9.958 -2.063 1.00 95.19 214 LEU A O 1
ATOM 1755 N N . ARG A 1 215 ? -1.940 -11.727 -3.307 1.00 94.88 215 ARG A N 1
ATOM 1756 C CA . ARG A 1 215 ? -2.317 -12.735 -2.315 1.00 94.88 215 ARG A CA 1
ATOM 1757 C C . ARG A 1 215 ? -1.121 -13.613 -1.997 1.00 94.88 215 ARG A C 1
ATOM 1759 O O . ARG A 1 215 ? -0.456 -14.112 -2.903 1.00 94.88 215 ARG A O 1
ATOM 1766 N N . LYS A 1 216 ? -0.818 -13.796 -0.714 1.00 93.69 216 LYS A N 1
ATOM 1767 C CA . LYS A 1 216 ? 0.272 -14.677 -0.279 1.00 93.69 216 LYS A CA 1
ATOM 1768 C C . LYS A 1 216 ? -0.040 -16.121 -0.689 1.00 93.69 216 LYS A C 1
ATOM 1770 O O . LYS A 1 216 ? -1.109 -16.623 -0.346 1.00 93.69 216 LYS A O 1
ATOM 1775 N N . ARG A 1 217 ? 0.890 -16.771 -1.399 1.00 91.38 217 ARG A N 1
ATOM 1776 C CA . ARG A 1 217 ? 0.802 -18.210 -1.715 1.00 91.38 217 ARG A CA 1
ATOM 1777 C C . ARG A 1 217 ? 1.081 -19.083 -0.500 1.00 91.38 217 ARG A C 1
ATOM 1779 O O . ARG A 1 217 ? 1.891 -18.650 0.353 1.00 91.38 217 ARG A O 1
#

Sequence (217 aa):
MDSSIINIRFLFQKYSDNRAVRKPVVWDQITEWMKVPERNLSSISHYGQDAMAVHYALQDYPVTNMTGIVLGSEKPWVEVMALRNGAKELWTVEYQETKVVGTNQILIFNPIEFAERWKEYGDPVDPIGDLREIQKIACLLKPGALFYLAFERGQDAVLFNIHRVYGRMRLAMVMTGFEWVATYRGFSPYAIVMQRVHLEYTHPSSHPQDLFVLRKR

Foldseek 3Di:
DAEAEEEDDDALAPPLPVPPDAAEDEAACLVVLLVDPPVCLLVQDPVRQQCCLLLLCCVVVPCAQHEYEYEEDPYCSSVSSNVNSHHQAYEYEYQHNYHYPDDPRYHYDHVCVVVVCCVVPDDPFDQCVVLVVLVVVLVVHDAFHKYKYKFQAEAFDRDGSGHTHDAPPNVVSSCVQKDFDFKGFGNDSDTDDDDNVRRYDDDPPDRGMMITIIGGD